Protein AF-0000000075861574 (afdb_homodimer)

Radius of gyration: 33.14 Å; Cα contacts (8 Å, |Δi|>4): 230; chains: 2; bounding box: 96×86×87 Å

pLDDT: mean 71.52, std 31.78, range [17.83, 98.81]

Secondary structure (DSSP, 8-state):
-HHHHHHHHHHHHH-TTT-SS--HHHHHHHHHHHHS---SS--HHHHHHHHHHHHHHHHHHHHHHHHHHHHHHHHHHHHHHHH--TTHHHHHHHHHHHHHHHSTT--HHHHHHHHHHHHHHHTT------------------------------------------------------------/-HHHHHHHHHHHHH-TTT-SS--HHHHHHHHHHHHS---SS--HHHHHHHHHHHHHHHHHHHHHHHHHHHHHHHHHHHHHHHH--TTHHHHHHHHHHHHHHHSTT--HHHHHHHHHHHHHHHTT------------------------------------------------------------

Foldseek 3Di:
DLQLLVLLQQLQQLPPVRDPDHDPVLVVQLVCQLPVDDDDPDDPVVSVVSSVVSVVVSNVVSVVSNVVSVVSNVVVLLVCLVVPDPCNVVVLVVSVVVCPVPPPPRDPVSSVVSVVSNVCVNVVNPPPPPPPPPPPPPPPPPPPPPPPPPPPPPDDPDPDDDDDDPDPPPDDDDDPDDDDDDDD/DLQLLVLLQQLQQLPPVRDPDHDPVLVVQLVCQLPVDDDDPDDPVVSVVSSVVSVVVSNVVSVVSNVVSVVSNVVVLLVCLVVPDPCNVVVLVVSVVVCPVPPPPRDPVSSVVSVVSNVCVNVVNPPPDPPPPPPPPPPPPPPPPPPPPPPPPPDDDDDDDDPPDDDPPPDDDDDDDDDDDDDD

Solvent-accessible surface area (backbone atoms only — not comparable to full-atom values): 22285 Å² total; per-residue (Å²): 102,52,65,42,35,50,32,41,42,52,30,52,55,40,27,76,91,67,38,92,60,76,47,62,70,52,48,52,47,28,55,46,52,37,59,68,72,75,66,83,85,70,48,71,67,55,49,50,50,42,32,48,46,19,48,48,42,42,51,50,51,33,51,52,49,30,52,50,26,52,52,49,39,54,54,45,40,53,56,46,50,75,62,62,53,94,60,44,66,62,53,42,52,53,31,50,54,52,43,61,73,71,35,85,82,65,49,70,66,32,52,52,48,38,52,49,48,46,52,26,56,62,69,67,44,73,60,78,66,68,71,66,69,68,62,70,69,69,67,66,69,68,68,75,60,76,64,72,76,65,80,66,79,69,74,82,75,76,76,79,85,77,82,84,72,87,78,80,78,76,77,79,82,79,78,82,77,77,85,83,76,86,84,129,100,52,64,44,34,50,33,41,42,54,30,53,54,42,27,76,92,68,38,89,59,75,46,64,69,52,49,53,48,28,55,46,51,38,59,69,72,74,65,83,85,70,48,71,67,58,49,48,50,41,31,48,48,19,49,48,40,44,51,50,50,32,52,52,50,30,52,51,27,53,52,48,38,54,55,44,42,52,57,47,51,76,66,61,53,95,61,42,66,62,53,42,53,52,31,50,54,51,44,60,71,71,35,86,83,65,50,68,65,31,50,52,49,40,51,49,49,46,51,27,55,62,69,66,44,73,59,79,67,68,70,67,69,68,63,68,70,69,68,66,67,68,68,73,60,75,64,70,76,65,79,64,78,70,75,87,76,80,78,81,84,75,82,71,82,82,81,81,70,85,63,86,77,82,81,81,79,79,87,78,78,86,85,136

Structure (mmCIF, N/CA/C/O backbone):
data_AF-0000000075861574-model_v1
#
loop_
_entity.id
_entity.type
_entity.pdbx_description
1 polymer 'Gag protein'
#
loop_
_atom_site.group_PDB
_atom_site.id
_atom_site.type_symbol
_atom_site.label_atom_id
_atom_site.label_alt_id
_atom_site.label_comp_id
_atom_site.label_asym_id
_atom_site.label_entity_id
_atom_site.label_seq_id
_atom_site.pdbx_PDB_ins_code
_atom_site.Cartn_x
_atom_site.Cartn_y
_atom_site.Cartn_z
_atom_site.occupancy
_atom_site.B_iso_or_equiv
_atom_site.auth_seq_id
_atom_site.auth_comp_id
_atom_site.auth_asym_id
_atom_site.auth_atom_id
_atom_site.pdbx_PDB_model_num
ATOM 1 N N . MET A 1 1 ? -3.934 30.359 16.078 1 90.19 1 MET A N 1
ATOM 2 C CA . MET A 1 1 ? -2.576 30.062 16.531 1 90.19 1 MET A CA 1
ATOM 3 C C . MET A 1 1 ? -2.459 28.609 16.984 1 90.19 1 MET A C 1
ATOM 5 O O . MET A 1 1 ? -1.489 27.922 16.641 1 90.19 1 MET A O 1
ATOM 9 N N . ASN A 1 2 ? -3.557 28.047 17.578 1 91.75 2 ASN A N 1
ATOM 10 C CA . ASN A 1 2 ? -3.545 26.656 18.016 1 91.75 2 ASN A CA 1
ATOM 11 C C . ASN A 1 2 ? -3.467 25.688 16.828 1 91.75 2 ASN A C 1
ATOM 13 O O . ASN A 1 2 ? -2.73 24.703 16.875 1 91.75 2 ASN A O 1
ATOM 17 N N . LYS A 1 3 ? -4.195 26.047 15.836 1 94.06 3 LYS A N 1
ATOM 18 C CA . LYS A 1 3 ? -4.191 25.234 14.625 1 94.06 3 LYS A CA 1
ATOM 19 C C . LYS A 1 3 ? -2.791 25.141 14.023 1 94.06 3 LYS A C 1
ATOM 21 O O . LYS A 1 3 ? -2.348 24.047 13.641 1 94.06 3 LYS A O 1
ATOM 26 N N . LEU A 1 4 ? -2.121 26.25 13.953 1 96.12 4 LEU A N 1
ATOM 27 C CA . LEU A 1 4 ? -0.779 26.281 13.375 1 96.12 4 LEU A CA 1
ATOM 28 C C . LEU A 1 4 ? 0.18 25.422 14.195 1 96.12 4 LEU A C 1
ATOM 30 O O . LEU A 1 4 ? 0.942 24.625 13.633 1 96.12 4 LEU A O 1
ATOM 34 N N . ILE A 1 5 ? 0.12 25.547 15.484 1 96.44 5 ILE A N 1
ATOM 35 C CA . ILE A 1 5 ? 0.992 24.781 16.359 1 96.44 5 ILE A CA 1
ATOM 36 C C . ILE A 1 5 ? 0.735 23.297 16.188 1 96.44 5 ILE A C 1
ATOM 38 O O . ILE A 1 5 ? 1.677 22.5 16.094 1 96.44 5 ILE A O 1
ATOM 42 N N . LYS A 1 6 ? -0.517 22.922 16.094 1 95.62 6 LYS A N 1
ATOM 43 C CA . LYS A 1 6 ? -0.892 21.516 15.906 1 95.62 6 LYS A CA 1
ATOM 44 C C . LYS A 1 6 ? -0.374 20.984 14.578 1 95.62 6 LYS A C 1
ATOM 46 O O . LYS A 1 6 ? 0.147 19.875 14.508 1 95.62 6 LYS A O 1
ATOM 51 N N . LEU A 1 7 ? -0.545 21.766 13.547 1 96.69 7 LEU A N 1
ATOM 52 C CA . LEU A 1 7 ? -0.076 21.359 12.227 1 96.69 7 LEU A CA 1
ATOM 53 C C . LEU A 1 7 ? 1.435 21.156 12.227 1 96.69 7 LEU A C 1
ATOM 55 O O . LEU A 1 7 ? 1.93 20.172 11.664 1 96.69 7 LEU A O 1
ATOM 59 N N . VAL A 1 8 ? 2.143 22.016 12.844 1 96.38 8 VAL A N 1
ATOM 60 C CA . VAL A 1 8 ? 3.596 21.906 12.906 1 96.38 8 VAL A CA 1
ATOM 61 C C . VAL A 1 8 ? 3.986 20.672 13.711 1 96.38 8 VAL A C 1
ATOM 63 O O . VAL A 1 8 ? 4.883 19.922 13.312 1 96.38 8 VAL A O 1
ATOM 66 N N . HIS A 1 9 ? 3.305 20.5 14.805 1 95.06 9 HIS A N 1
ATOM 67 C CA . HIS A 1 9 ? 3.531 19.312 15.625 1 95.06 9 HIS A CA 1
ATOM 68 C C . HIS A 1 9 ? 3.367 18.031 14.812 1 95.06 9 HIS A C 1
ATOM 70 O O . HIS A 1 9 ? 4.234 17.156 14.844 1 95.06 9 HIS A O 1
ATOM 76 N N . HIS A 1 10 ? 2.309 17.922 14.102 1 95.38 10 HIS A N 1
ATOM 77 C CA . HIS A 1 10 ? 2.029 16.719 13.336 1 95.38 10 HIS A CA 1
ATOM 78 C C . HIS A 1 10 ? 2.992 16.578 12.156 1 95.38 10 HIS A C 1
ATOM 80 O O . HIS A 1 10 ? 3.375 15.461 11.797 1 95.38 10 HIS A O 1
ATOM 86 N N . LEU A 1 11 ? 3.383 17.688 11.562 1 95.94 11 LEU A N 1
ATOM 87 C CA . LEU A 1 11 ? 4.398 17.625 10.516 1 95.94 11 LEU A CA 1
ATOM 88 C C . LEU A 1 11 ? 5.684 16.984 11.039 1 95.94 11 LEU A C 1
ATOM 90 O O . LEU A 1 11 ? 6.25 16.109 10.398 1 95.94 11 LEU A O 1
ATOM 94 N N . GLN A 1 12 ? 6.082 17.328 12.164 1 93.69 12 GLN A N 1
ATOM 95 C CA . GLN A 1 12 ? 7.324 16.828 12.742 1 93.69 12 GLN A CA 1
ATOM 96 C C . GLN A 1 12 ? 7.215 15.344 13.07 1 93.69 12 GLN A C 1
ATOM 98 O O . GLN A 1 12 ? 8.227 14.641 13.133 1 93.69 12 GLN A O 1
ATOM 103 N N . ASN A 1 13 ? 6.004 14.906 13.234 1 93 13 ASN A N 1
ATOM 104 C CA . ASN A 1 13 ? 5.789 13.508 13.586 1 93 13 ASN A CA 1
ATOM 105 C C . ASN A 1 13 ? 5.738 12.625 12.344 1 93 13 ASN A C 1
ATOM 107 O O . ASN A 1 13 ? 5.766 11.391 12.453 1 93 13 ASN A O 1
ATOM 111 N N . VAL A 1 14 ? 5.699 13.188 11.164 1 95.31 14 VAL A N 1
ATOM 112 C CA . VAL A 1 14 ? 5.516 12.344 9.992 1 95.31 14 VAL A CA 1
ATOM 113 C C . VAL A 1 14 ? 6.625 12.617 8.977 1 95.31 14 VAL A C 1
ATOM 115 O O . VAL A 1 14 ? 6.805 11.859 8.023 1 95.31 14 VAL A O 1
ATOM 118 N N . ASP A 1 15 ? 7.375 13.664 9.078 1 92.38 15 ASP A N 1
ATOM 119 C CA . ASP A 1 15 ? 8.391 14.055 8.109 1 92.38 15 ASP A CA 1
ATOM 120 C C . ASP A 1 15 ? 9.594 13.109 8.156 1 92.38 15 ASP A C 1
ATOM 122 O O . ASP A 1 15 ? 10.344 13.109 9.133 1 92.38 15 ASP A O 1
ATOM 126 N N . PRO A 1 16 ? 9.789 12.422 7.121 1 83.38 16 PRO A N 1
ATOM 127 C CA . PRO A 1 16 ? 10.891 11.453 7.113 1 83.38 16 PRO A CA 1
ATOM 128 C C . PRO A 1 16 ? 12.25 12.109 7.34 1 83.38 16 PRO A C 1
ATOM 130 O O . PRO A 1 16 ? 13.203 11.438 7.758 1 83.38 16 PRO A O 1
ATOM 133 N N . GLY A 1 17 ? 12.352 13.375 7.016 1 83.06 17 GLY A N 1
ATOM 134 C CA . GLY A 1 17 ? 13.594 14.094 7.254 1 83.06 17 GLY A CA 1
ATOM 135 C C . GLY A 1 17 ? 13.789 14.477 8.711 1 83.06 17 GLY A C 1
ATOM 136 O O . GLY A 1 17 ? 14.883 14.898 9.102 1 83.06 17 GLY A O 1
ATOM 137 N N . ILE A 1 18 ? 12.852 14.273 9.469 1 81.06 18 ILE A N 1
ATOM 138 C CA . ILE A 1 18 ? 12.883 14.742 10.852 1 81.06 18 ILE A CA 1
ATOM 139 C C . ILE A 1 18 ? 12.766 13.555 11.805 1 81.06 18 ILE A C 1
ATOM 141 O O . ILE A 1 18 ? 13.492 13.484 12.797 1 81.06 18 ILE A O 1
ATOM 145 N N . ILE A 1 19 ? 11.938 12.594 11.43 1 80.44 19 ILE A N 1
ATOM 146 C CA . ILE A 1 19 ? 11.586 11.539 12.383 1 80.44 19 ILE A CA 1
ATOM 147 C C . ILE A 1 19 ? 12.695 10.492 12.414 1 80.44 19 ILE A C 1
ATOM 149 O O . ILE A 1 19 ? 13.344 10.227 11.398 1 80.44 19 ILE A O 1
ATOM 153 N N . LYS A 1 20 ? 12.734 9.984 13.617 1 78.62 20 LYS A N 1
ATOM 154 C CA . LYS A 1 20 ? 13.648 8.859 13.781 1 78.62 20 LYS A CA 1
ATOM 155 C C . LYS A 1 20 ? 12.945 7.531 13.523 1 78.62 20 LYS A C 1
ATOM 157 O O . LYS A 1 20 ? 13.562 6.578 13.047 1 78.62 20 LYS A O 1
ATOM 162 N N . GLU A 1 21 ? 11.688 7.574 13.93 1 85.19 21 GLU A N 1
ATOM 163 C CA . GLU A 1 21 ? 10.891 6.363 13.75 1 85.19 21 GLU A CA 1
ATOM 164 C C . GLU A 1 21 ? 9.516 6.691 13.172 1 85.19 21 GLU A C 1
ATOM 166 O O . GLU A 1 21 ? 8.891 7.68 13.562 1 85.19 21 GLU A O 1
ATOM 171 N N . GLN A 1 22 ? 9.148 5.816 12.297 1 88.38 22 GLN A N 1
ATOM 172 C CA . GLN A 1 22 ? 7.812 5.957 11.727 1 88.38 22 GLN A CA 1
ATOM 173 C C . GLN A 1 22 ? 6.738 5.828 12.805 1 88.38 22 GLN A C 1
ATOM 175 O O . GLN A 1 22 ? 6.926 5.121 13.797 1 88.38 22 GLN A O 1
ATOM 180 N N . PRO A 1 23 ? 5.711 6.57 12.562 1 92.25 23 PRO A N 1
ATOM 181 C CA . PRO A 1 23 ? 4.598 6.391 13.492 1 92.25 23 PRO A CA 1
ATOM 182 C C . PRO A 1 23 ? 4.207 4.922 13.672 1 92.25 23 PRO A C 1
ATOM 184 O O . PRO A 1 23 ? 4.215 4.16 12.703 1 92.25 23 PRO A O 1
ATOM 187 N N . LYS A 1 24 ? 3.836 4.59 14.828 1 92.19 24 LYS A N 1
ATOM 188 C CA . LYS A 1 24 ? 3.625 3.203 15.234 1 92.19 24 LYS A CA 1
ATOM 189 C C . LYS A 1 24 ? 2.541 2.543 14.383 1 92.19 24 LYS A C 1
ATOM 191 O O . LYS A 1 24 ? 2.688 1.394 13.969 1 92.19 24 LYS A O 1
ATOM 196 N N . MET A 1 25 ? 1.521 3.299 14.203 1 94.06 25 MET A N 1
ATOM 197 C CA . MET A 1 25 ? 0.402 2.729 13.453 1 94.06 25 MET A CA 1
ATOM 198 C C . MET A 1 25 ? 0.817 2.389 12.023 1 94.06 25 MET A C 1
ATOM 200 O O . MET A 1 25 ? 0.46 1.33 11.508 1 94.06 25 MET A O 1
ATOM 204 N N . ILE A 1 26 ? 1.555 3.223 11.422 1 96.5 26 ILE A N 1
ATOM 205 C CA . ILE A 1 26 ? 2.01 2.994 10.055 1 96.5 26 ILE A CA 1
ATOM 206 C C . ILE A 1 26 ? 2.979 1.812 10.023 1 96.5 26 ILE A C 1
ATOM 208 O O . ILE A 1 26 ? 2.869 0.936 9.164 1 96.5 26 ILE A O 1
ATOM 212 N N . ASN A 1 27 ? 3.832 1.796 10.945 1 96.12 27 ASN A N 1
ATOM 213 C CA . ASN A 1 27 ? 4.785 0.696 11.047 1 96.12 27 ASN A CA 1
ATOM 214 C C . ASN A 1 27 ? 4.074 -0.643 11.234 1 96.12 27 ASN A C 1
ATOM 216 O O . ASN A 1 27 ? 4.43 -1.632 10.586 1 96.12 27 ASN A O 1
ATOM 220 N N . LYS A 1 28 ? 3.158 -0.662 12.078 1 97.19 28 LYS A N 1
ATOM 221 C CA . LYS A 1 28 ? 2.402 -1.884 12.344 1 97.19 28 LYS A CA 1
ATOM 222 C C . LYS A 1 28 ? 1.702 -2.381 11.078 1 97.19 28 LYS A C 1
ATOM 224 O O . LYS A 1 28 ? 1.688 -3.582 10.805 1 97.19 28 LYS A O 1
ATOM 229 N N . MET A 1 29 ? 1.166 -1.474 10.406 1 97.88 29 MET A N 1
ATOM 230 C CA . MET A 1 29 ? 0.45 -1.857 9.195 1 97.88 29 MET A CA 1
ATOM 231 C C . MET A 1 29 ? 1.419 -2.35 8.125 1 97.88 29 MET A C 1
ATOM 233 O O . MET A 1 29 ? 1.136 -3.326 7.426 1 97.88 29 MET A O 1
ATOM 237 N N . VAL A 1 30 ? 2.553 -1.687 8.016 1 98.19 30 VAL A N 1
ATOM 238 C CA . VAL A 1 30 ? 3.572 -2.141 7.074 1 98.19 30 VAL A CA 1
ATOM 239 C C . VAL A 1 30 ? 3.98 -3.574 7.406 1 98.19 30 VAL A C 1
ATOM 241 O O . VAL A 1 30 ? 4.09 -4.418 6.516 1 98.19 30 VAL A O 1
ATOM 244 N N . ASP A 1 31 ? 4.129 -3.867 8.617 1 98 31 ASP A N 1
ATOM 245 C CA . ASP A 1 31 ? 4.492 -5.211 9.055 1 98 31 ASP A CA 1
ATOM 246 C C . ASP A 1 31 ? 3.412 -6.223 8.68 1 98 31 ASP A C 1
ATOM 248 O O . ASP A 1 31 ? 3.719 -7.305 8.172 1 98 31 ASP A O 1
ATOM 252 N N . MET A 1 32 ? 2.271 -5.855 8.898 1 98 32 MET A N 1
ATOM 253 C CA . MET A 1 32 ? 1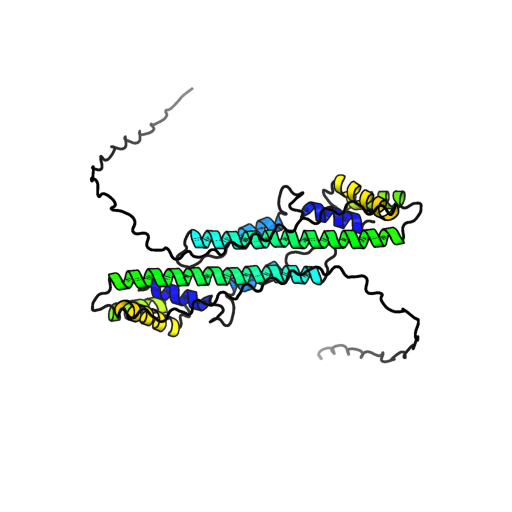.153 -6.738 8.57 1 98 32 MET A CA 1
ATOM 254 C C . MET A 1 32 ? 1.086 -6.996 7.07 1 98 32 MET A C 1
ATOM 256 O O . MET A 1 32 ? 0.985 -8.148 6.641 1 98 32 MET A O 1
ATOM 260 N N . LEU A 1 33 ? 1.143 -5.926 6.309 1 98.5 33 LEU A N 1
ATOM 261 C CA . LEU A 1 33 ? 1.038 -6.016 4.859 1 98.5 33 LEU A CA 1
ATOM 262 C C . LEU A 1 33 ? 2.197 -6.82 4.277 1 98.5 33 LEU A C 1
ATOM 264 O O . LEU A 1 33 ? 2.064 -7.43 3.213 1 98.5 33 LEU A O 1
ATOM 268 N N . SER A 1 34 ? 3.275 -6.879 4.949 1 98.06 34 SER A N 1
ATOM 269 C CA . SER A 1 34 ? 4.48 -7.547 4.473 1 98.06 34 SER A CA 1
ATOM 270 C C . SER A 1 34 ? 4.352 -9.062 4.582 1 98.06 34 SER A C 1
ATOM 272 O O . SER A 1 34 ? 5.109 -9.805 3.953 1 98.06 34 SER A O 1
ATOM 274 N N . THR A 1 35 ? 3.381 -9.477 5.375 1 95.81 35 THR A N 1
ATOM 275 C CA . THR A 1 35 ? 3.4 -10.906 5.676 1 95.81 35 THR A CA 1
ATOM 276 C C . THR A 1 35 ? 2.027 -11.531 5.43 1 95.81 35 THR A C 1
ATOM 278 O O . THR A 1 35 ? 1.901 -12.75 5.344 1 95.81 35 THR A O 1
ATOM 281 N N . MET A 1 36 ? 1.081 -10.742 5.254 1 96.06 36 MET A N 1
ATOM 282 C CA . MET A 1 36 ? -0.279 -11.273 5.242 1 96.06 36 MET A CA 1
ATOM 283 C C . MET A 1 36 ? -0.557 -12.023 3.943 1 96.06 36 MET A C 1
ATOM 285 O O . MET A 1 36 ? -1.413 -12.914 3.902 1 96.06 36 MET A O 1
ATOM 289 N N . ILE A 1 37 ? -0 -11.602 2.887 1 95.31 37 ILE A N 1
ATOM 290 C CA . ILE A 1 37 ? -0.19 -12.266 1.601 1 95.31 37 ILE A CA 1
ATOM 291 C C . ILE A 1 37 ? 0.757 -13.453 1.49 1 95.31 37 ILE A C 1
ATOM 293 O O . ILE A 1 37 ? 1.979 -13.297 1.547 1 95.31 37 ILE A O 1
ATOM 297 N N . ARG A 1 38 ? 0.183 -14.602 1.28 1 92.56 38 ARG A N 1
ATOM 298 C CA . ARG A 1 38 ? 0.964 -15.828 1.149 1 92.56 38 ARG A CA 1
ATOM 299 C C . ARG A 1 38 ? 0.612 -16.562 -0.138 1 92.56 38 ARG A C 1
ATOM 301 O O . ARG A 1 38 ? -0.33 -17.359 -0.168 1 92.56 38 ARG A O 1
ATOM 308 N N . PRO A 1 39 ? 1.429 -16.266 -1.145 1 94.12 39 PRO A N 1
ATOM 309 C CA . PRO A 1 39 ? 1.152 -16.953 -2.41 1 94.12 39 PRO A CA 1
ATOM 310 C C . PRO A 1 39 ? 1.355 -18.469 -2.318 1 94.12 39 PRO A C 1
ATOM 312 O O . PRO A 1 39 ? 2.08 -18.938 -1.441 1 94.12 39 PRO A O 1
ATOM 315 N N . ALA A 1 40 ? 0.603 -19.156 -3.15 1 91 40 ALA A N 1
ATOM 316 C CA . ALA A 1 40 ? 0.944 -20.562 -3.35 1 91 40 ALA A CA 1
ATOM 317 C C . ALA A 1 40 ? 2.326 -20.719 -3.979 1 91 40 ALA A C 1
ATOM 319 O O . ALA A 1 40 ? 2.693 -19.953 -4.871 1 91 40 ALA A O 1
ATOM 320 N N . ALA A 1 41 ? 3.156 -21.703 -3.457 1 89.94 41 ALA A N 1
ATOM 321 C CA . ALA A 1 41 ? 4.512 -21.953 -3.941 1 89.94 41 ALA A CA 1
ATOM 322 C C . ALA A 1 41 ? 5.371 -20.688 -3.84 1 89.94 41 ALA A C 1
ATOM 324 O O . ALA A 1 41 ? 5.926 -20.234 -4.84 1 89.94 41 ALA A O 1
ATOM 325 N N . PRO A 1 42 ? 5.492 -20.203 -2.734 1 93.06 42 PRO A N 1
ATOM 326 C CA . PRO A 1 42 ? 6.176 -18.922 -2.559 1 93.06 42 PRO A CA 1
ATOM 327 C C . PRO A 1 42 ? 7.66 -18.984 -2.91 1 93.06 42 PRO A C 1
ATOM 329 O O . PRO A 1 42 ? 8.289 -20.031 -2.756 1 93.06 42 PRO A O 1
ATOM 332 N N . THR A 1 43 ? 8.141 -17.922 -3.475 1 95.31 43 THR A N 1
ATOM 333 C CA . THR A 1 43 ? 9.57 -17.703 -3.709 1 95.31 43 THR A CA 1
ATOM 334 C C . THR A 1 43 ? 10.086 -16.531 -2.896 1 95.31 43 THR A C 1
ATOM 336 O O . THR A 1 43 ? 9.305 -15.68 -2.463 1 95.31 43 THR A O 1
ATOM 339 N N . GLU A 1 44 ? 11.391 -16.531 -2.691 1 95.94 44 GLU A N 1
ATOM 340 C CA . GLU A 1 44 ? 12.008 -15.414 -1.991 1 95.94 44 GLU A CA 1
ATOM 341 C C . GLU A 1 44 ? 11.781 -14.102 -2.744 1 95.94 44 GLU A C 1
ATOM 343 O O . GLU A 1 44 ? 11.547 -13.062 -2.131 1 95.94 44 GLU A O 1
ATOM 348 N N . ASP A 1 45 ? 11.859 -14.219 -4.035 1 96.62 45 ASP A N 1
ATOM 349 C CA . ASP A 1 45 ? 11.656 -13.039 -4.867 1 96.62 45 ASP A CA 1
ATOM 350 C C . ASP A 1 45 ? 10.266 -12.453 -4.664 1 96.62 45 ASP A C 1
ATOM 352 O O . ASP A 1 45 ? 10.117 -11.242 -4.48 1 96.62 45 ASP A O 1
ATOM 356 N N . THR A 1 46 ? 9.289 -13.242 -4.641 1 97.69 46 THR A N 1
ATOM 357 C CA . THR A 1 46 ? 7.922 -12.781 -4.449 1 97.69 46 THR A CA 1
ATOM 358 C C . THR A 1 46 ? 7.742 -12.18 -3.057 1 97.69 46 THR A C 1
ATOM 360 O O . THR A 1 46 ? 7.082 -11.156 -2.895 1 97.69 46 THR A O 1
ATOM 363 N N . ALA A 1 47 ? 8.32 -12.773 -2.068 1 97.69 47 ALA A N 1
ATOM 364 C CA . ALA A 1 47 ? 8.258 -12.258 -0.703 1 97.69 47 ALA A CA 1
ATOM 365 C C . ALA A 1 47 ? 8.867 -10.867 -0.613 1 97.69 47 ALA A C 1
ATOM 367 O O . ALA A 1 47 ? 8.328 -9.984 0.066 1 97.69 47 ALA A O 1
ATOM 368 N N . GLN A 1 48 ? 9.914 -10.711 -1.303 1 98.25 48 GLN A N 1
ATOM 369 C CA . GLN A 1 48 ? 10.578 -9.414 -1.298 1 98.25 48 GLN A CA 1
ATOM 370 C C . GLN A 1 48 ? 9.719 -8.352 -1.981 1 98.25 48 GLN A C 1
ATOM 372 O O . GLN A 1 48 ? 9.648 -7.211 -1.524 1 98.25 48 GLN A O 1
ATOM 377 N N . LEU A 1 49 ? 9.094 -8.75 -3.025 1 98.56 49 LEU A N 1
ATOM 378 C CA . LEU A 1 49 ? 8.211 -7.828 -3.727 1 98.56 49 LEU A CA 1
ATOM 379 C C . LEU A 1 49 ? 7.016 -7.449 -2.857 1 98.56 49 LEU A C 1
ATOM 381 O O . LEU A 1 49 ? 6.594 -6.289 -2.846 1 98.56 49 LEU A O 1
ATOM 385 N N . ILE A 1 50 ? 6.469 -8.406 -2.15 1 98.5 50 ILE A N 1
ATOM 386 C CA . ILE A 1 50 ? 5.352 -8.156 -1.246 1 98.5 50 ILE A CA 1
ATOM 387 C C . ILE A 1 50 ? 5.789 -7.203 -0.14 1 98.5 50 ILE A C 1
ATOM 389 O O . ILE A 1 50 ? 5.09 -6.23 0.158 1 98.5 50 ILE A O 1
ATOM 393 N N . LYS A 1 51 ? 6.922 -7.422 0.423 1 98.56 51 LYS A N 1
ATOM 394 C CA . LYS A 1 51 ? 7.473 -6.527 1.437 1 98.56 51 LYS A CA 1
ATOM 395 C C . LYS A 1 51 ? 7.715 -5.133 0.868 1 98.56 51 LYS A C 1
ATOM 397 O O . LYS A 1 51 ? 7.402 -4.133 1.515 1 98.56 51 LYS A O 1
ATOM 402 N N . GLY A 1 52 ? 8.281 -5.09 -0.29 1 98.75 52 GLY A N 1
ATOM 403 C CA . GLY A 1 52 ? 8.508 -3.809 -0.938 1 98.75 52 GLY A CA 1
ATOM 404 C C . GLY A 1 52 ? 7.23 -3.025 -1.169 1 98.75 52 GLY A C 1
ATOM 405 O O . GLY A 1 52 ? 7.195 -1.808 -0.979 1 98.75 52 GLY A O 1
ATOM 406 N N . ASN A 1 53 ? 6.234 -3.709 -1.588 1 98.75 53 ASN A N 1
ATOM 407 C CA . ASN A 1 53 ? 4.93 -3.086 -1.782 1 98.75 53 ASN A CA 1
ATOM 408 C C . ASN A 1 53 ? 4.379 -2.52 -0.477 1 98.75 53 ASN A C 1
ATOM 410 O O . ASN A 1 53 ? 3.805 -1.428 -0.462 1 98.75 53 ASN A O 1
ATOM 414 N N . ALA A 1 54 ? 4.539 -3.236 0.614 1 98.81 54 ALA A N 1
ATOM 415 C CA . ALA A 1 54 ? 4.137 -2.781 1.942 1 98.81 54 ALA A CA 1
ATOM 416 C C . ALA A 1 54 ? 4.902 -1.525 2.348 1 98.81 54 ALA A C 1
ATOM 418 O O . ALA A 1 54 ? 4.309 -0.543 2.795 1 98.81 54 ALA A O 1
ATOM 419 N N . ASP A 1 55 ? 6.18 -1.562 2.148 1 98.25 55 ASP A N 1
ATOM 420 C CA . ASP A 1 55 ? 7.031 -0.423 2.471 1 98.25 55 ASP A CA 1
ATOM 421 C C . ASP A 1 55 ? 6.645 0.805 1.65 1 98.25 55 ASP A C 1
ATOM 423 O O . ASP A 1 55 ? 6.648 1.927 2.162 1 98.25 55 ASP A O 1
ATOM 427 N N . ASN A 1 56 ? 6.348 0.553 0.393 1 98.56 56 ASN A N 1
ATOM 428 C CA . ASN A 1 56 ? 5.93 1.65 -0.473 1 98.56 56 ASN A CA 1
ATOM 429 C C . ASN A 1 56 ? 4.645 2.303 0.031 1 98.56 56 ASN A C 1
ATOM 431 O O . ASN A 1 56 ? 4.516 3.527 0.001 1 98.56 56 ASN A O 1
ATOM 435 N N . TRP A 1 57 ? 3.744 1.535 0.408 1 98.69 57 TRP A N 1
ATOM 436 C CA . TRP A 1 57 ? 2.518 2.096 0.967 1 98.69 57 TRP A CA 1
ATOM 437 C C . TRP A 1 57 ? 2.824 2.986 2.168 1 98.69 57 TRP A C 1
ATOM 439 O O . TRP A 1 57 ? 2.303 4.098 2.271 1 98.69 57 TRP A O 1
ATOM 449 N N . GLY A 1 58 ? 3.604 2.447 3.102 1 98.19 58 GLY A N 1
ATOM 450 C CA . GLY A 1 58 ? 3.98 3.211 4.281 1 98.19 58 GLY A CA 1
ATOM 451 C C . GLY A 1 58 ? 4.672 4.52 3.947 1 98.19 58 GLY A C 1
ATOM 452 O O . GLY A 1 58 ? 4.309 5.57 4.477 1 98.19 58 GLY A O 1
ATOM 453 N N . TYR A 1 59 ? 5.582 4.457 3.062 1 97.19 59 TYR A N 1
ATOM 454 C CA . TYR A 1 59 ? 6.34 5.637 2.656 1 97.19 59 TYR A CA 1
ATOM 455 C C . TYR A 1 59 ? 5.43 6.676 2.012 1 97.19 59 TYR A C 1
ATOM 457 O O . TYR A 1 59 ? 5.488 7.859 2.354 1 97.19 59 TYR A O 1
ATOM 465 N N . THR A 1 60 ? 4.621 6.234 1.112 1 98.19 60 THR A N 1
ATOM 466 C CA 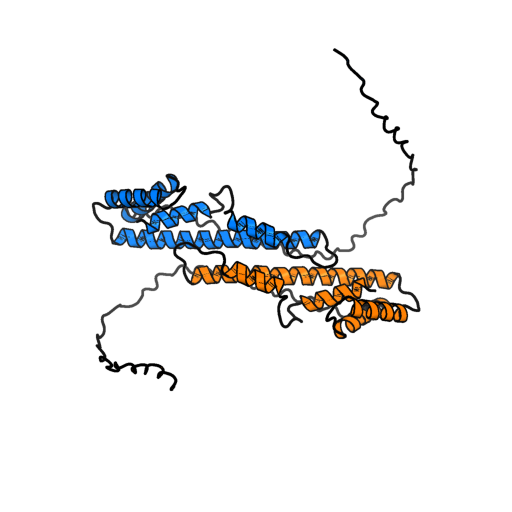. THR A 1 60 ? 3.699 7.129 0.423 1 98.19 60 THR A CA 1
ATOM 467 C C . THR A 1 60 ? 2.732 7.773 1.411 1 98.19 60 THR A C 1
ATOM 469 O O . THR A 1 60 ? 2.375 8.945 1.262 1 98.19 60 THR A O 1
ATOM 472 N N . THR A 1 61 ? 2.318 6.988 2.398 1 98.19 61 THR A N 1
ATOM 473 C CA . THR A 1 61 ? 1.476 7.539 3.453 1 98.19 61 THR A CA 1
ATOM 474 C C . THR A 1 61 ? 2.168 8.711 4.141 1 98.19 61 THR A C 1
ATOM 476 O O . THR A 1 61 ? 1.562 9.773 4.332 1 98.19 61 THR A O 1
ATOM 479 N N . LEU A 1 62 ? 3.428 8.547 4.457 1 97.69 62 LEU A N 1
ATOM 480 C CA . LEU A 1 62 ? 4.188 9.602 5.109 1 97.69 62 LEU A CA 1
ATOM 481 C C . LEU A 1 62 ? 4.301 10.828 4.207 1 97.69 62 LEU A C 1
ATOM 483 O O . LEU A 1 62 ? 4.168 11.961 4.672 1 97.69 62 LEU A O 1
ATOM 487 N N . VAL A 1 63 ? 4.488 10.609 2.955 1 97.69 63 VAL A N 1
ATOM 488 C CA . VAL A 1 63 ? 4.629 11.703 1.996 1 97.69 63 VAL A CA 1
ATOM 489 C C . VAL A 1 63 ? 3.312 12.469 1.894 1 97.69 63 VAL A C 1
ATOM 491 O O . VAL A 1 63 ? 3.305 13.703 1.908 1 97.69 63 VAL A O 1
ATOM 494 N N . ILE A 1 64 ? 2.229 11.758 1.86 1 98.12 64 ILE A N 1
ATOM 495 C CA . ILE A 1 64 ? 0.906 12.367 1.775 1 98.12 64 ILE A CA 1
ATOM 496 C C . ILE A 1 64 ? 0.655 13.234 3.008 1 98.12 64 ILE A C 1
ATOM 498 O O . ILE A 1 64 ? 0.215 14.383 2.891 1 98.12 64 ILE A O 1
ATOM 502 N N . LEU A 1 65 ? 0.976 12.695 4.129 1 97.88 65 LEU A N 1
ATOM 503 C CA . LEU A 1 65 ? 0.752 13.414 5.375 1 97.88 65 LEU A CA 1
ATOM 504 C C . LEU A 1 65 ? 1.657 14.633 5.465 1 97.88 65 LEU A C 1
ATOM 506 O O . LEU A 1 65 ? 1.22 15.711 5.891 1 97.88 65 LEU A O 1
ATOM 510 N N . LYS A 1 66 ? 2.885 14.484 5.082 1 97.5 66 LYS A N 1
ATOM 511 C CA . LYS A 1 66 ? 3.816 15.609 5.07 1 97.5 66 LYS A CA 1
ATOM 512 C C . LYS A 1 66 ? 3.291 16.75 4.207 1 97.5 66 LYS A C 1
ATOM 514 O O . LYS A 1 66 ? 3.252 17.906 4.648 1 97.5 66 LYS A O 1
ATOM 519 N N . GLN A 1 67 ? 2.865 16.422 3 1 97.62 67 GLN A N 1
ATOM 520 C CA . GLN A 1 67 ? 2.342 17.438 2.084 1 97.62 67 GLN A CA 1
ATOM 521 C C . GLN A 1 67 ? 1.094 18.094 2.652 1 97.62 67 GLN A C 1
ATOM 523 O O . GLN A 1 67 ? 0.931 19.312 2.547 1 97.62 67 GLN A O 1
ATOM 528 N N . HIS A 1 68 ? 0.279 17.312 3.211 1 97.75 68 HIS A N 1
ATOM 529 C CA . HIS A 1 68 ? -0.945 17.812 3.834 1 97.75 68 HIS A CA 1
ATOM 530 C C . HIS A 1 68 ? -0.637 18.844 4.906 1 97.75 68 HIS A C 1
ATOM 532 O O . HIS A 1 68 ? -1.204 19.953 4.898 1 97.75 68 HIS A O 1
ATOM 538 N N . TYR A 1 69 ? 0.235 18.516 5.773 1 97.38 69 TYR A N 1
ATOM 539 C CA . TYR A 1 69 ? 0.537 19.406 6.883 1 97.38 69 TYR A CA 1
ATOM 540 C C . TYR A 1 69 ? 1.307 20.625 6.402 1 97.38 69 TYR A C 1
ATOM 542 O O . TYR A 1 69 ? 1.086 21.75 6.887 1 97.38 69 TYR A O 1
ATOM 550 N N . GLN A 1 70 ? 2.143 20.469 5.441 1 97.06 70 GLN A N 1
ATOM 551 C CA . GLN A 1 70 ? 2.85 21.609 4.863 1 97.06 70 GLN A CA 1
ATOM 552 C C . GLN A 1 70 ? 1.877 22.594 4.223 1 97.06 70 GLN A C 1
ATOM 554 O O . GLN A 1 70 ? 1.987 23.797 4.426 1 97.06 70 GLN A O 1
ATOM 559 N N . ALA A 1 71 ? 0.957 22.047 3.494 1 97.06 71 ALA A N 1
ATOM 560 C CA . ALA A 1 71 ? -0.059 22.906 2.875 1 97.06 71 ALA A CA 1
ATOM 561 C C . ALA A 1 71 ? -0.906 23.609 3.934 1 97.06 71 ALA A C 1
ATOM 563 O O . ALA A 1 71 ? -1.201 24.797 3.809 1 97.06 71 ALA A O 1
ATOM 564 N N . GLY A 1 72 ? -1.275 22.859 4.945 1 97.06 72 GLY A N 1
ATOM 565 C CA . GLY A 1 72 ? -2.035 23.438 6.043 1 97.06 72 GLY A CA 1
ATOM 566 C C . GLY A 1 72 ? -1.295 24.547 6.762 1 97.06 72 GLY A C 1
ATOM 567 O O . GLY A 1 72 ? -1.89 25.562 7.125 1 97.06 72 GLY A O 1
ATOM 568 N N . ILE A 1 73 ? -0.037 24.344 6.965 1 96.88 73 ILE A N 1
ATOM 569 C CA . ILE A 1 73 ? 0.801 25.328 7.641 1 96.88 73 ILE A CA 1
ATOM 570 C C . ILE A 1 73 ? 0.879 26.594 6.805 1 96.88 73 ILE A C 1
ATOM 572 O O . ILE A 1 73 ? 0.718 27.703 7.328 1 96.88 73 ILE A O 1
ATOM 576 N N . ARG A 1 74 ? 1.068 26.469 5.555 1 95 74 ARG A N 1
ATOM 577 C CA . ARG A 1 74 ? 1.143 27.625 4.668 1 95 74 ARG A CA 1
ATOM 578 C C . ARG A 1 74 ? -0.151 28.422 4.707 1 95 74 ARG A C 1
ATOM 580 O O . ARG A 1 74 ? -0.128 29.641 4.941 1 95 74 ARG A O 1
ATOM 587 N N . THR A 1 75 ? -1.235 27.766 4.559 1 95.06 75 THR A N 1
ATOM 588 C CA . THR A 1 75 ? -2.539 28.422 4.52 1 95.06 75 THR A CA 1
ATOM 589 C C . THR A 1 75 ? -2.85 29.094 5.859 1 95.06 75 THR A C 1
ATOM 591 O O . THR A 1 75 ? -3.287 30.234 5.898 1 95.06 75 THR A O 1
ATOM 594 N N . THR A 1 76 ? -2.576 28.375 6.91 1 95.25 76 THR A N 1
ATOM 595 C CA . THR A 1 76 ? -2.893 28.875 8.242 1 95.25 76 THR A CA 1
ATOM 596 C C . THR A 1 76 ? -2 30.062 8.602 1 95.25 76 THR A C 1
ATOM 598 O O . THR A 1 76 ? -2.465 31.031 9.195 1 95.25 76 THR A O 1
ATOM 601 N N . SER A 1 77 ? -0.739 29.984 8.273 1 93.31 77 SER A N 1
ATOM 602 C CA . SER A 1 77 ? 0.176 31.094 8.547 1 93.31 77 SER A CA 1
ATOM 603 C C . SER A 1 77 ? -0.254 32.375 7.812 1 93.31 77 SER A C 1
ATOM 605 O O . SER A 1 77 ? -0.202 33.469 8.375 1 93.31 77 SER A O 1
ATOM 607 N N . GLU A 1 78 ? -0.675 32.25 6.609 1 91 78 GLU A N 1
ATOM 608 C CA . GLU A 1 78 ? -1.164 33.375 5.824 1 91 78 GLU A CA 1
ATOM 609 C C . GLU A 1 78 ? -2.41 33.969 6.457 1 91 78 GLU A C 1
ATOM 611 O O . GLU A 1 78 ? -2.52 35.219 6.562 1 91 78 GLU A O 1
ATOM 616 N N . GLU A 1 79 ? -3.309 33.125 6.852 1 92.44 79 GLU A N 1
ATOM 617 C CA . GLU A 1 79 ? -4.543 33.562 7.496 1 92.44 79 GLU A CA 1
ATOM 618 C C . GLU A 1 79 ? -4.246 34.375 8.773 1 92.44 79 GLU A C 1
ATOM 620 O O . GLU A 1 79 ? -4.855 35.406 9.023 1 92.44 79 GLU A O 1
ATOM 625 N N . ILE A 1 80 ? -3.283 33.844 9.547 1 92.12 80 ILE A N 1
ATOM 626 C CA . ILE A 1 80 ? -2.914 34.469 10.812 1 92.12 80 ILE A CA 1
ATOM 627 C C . ILE A 1 80 ? -2.299 35.844 10.539 1 92.12 80 ILE A C 1
ATOM 629 O O . ILE A 1 80 ? -2.584 36.812 11.25 1 92.12 80 ILE A O 1
ATOM 633 N N . SER A 1 81 ? -1.534 35.938 9.562 1 86.62 81 SER A N 1
ATOM 634 C CA . SER A 1 81 ? -0.851 37.188 9.242 1 86.62 81 SER A CA 1
ATOM 635 C C . SER A 1 81 ? -1.846 38.281 8.859 1 86.62 81 SER A C 1
ATOM 637 O O . SER A 1 81 ? -1.604 39.469 9.109 1 86.62 81 SER A O 1
ATOM 639 N N . GLU A 1 82 ? -2.924 37.906 8.312 1 86.44 82 GLU A N 1
ATOM 640 C CA . GLU A 1 82 ? -3.939 38.875 7.871 1 86.44 82 GLU A CA 1
ATOM 641 C C . GLU A 1 82 ? -4.719 39.438 9.055 1 86.44 82 GLU A C 1
ATOM 643 O O . GLU A 1 82 ? -5.281 40.531 8.977 1 86.44 82 GLU A O 1
ATOM 648 N N . ILE A 1 83 ? -4.617 38.719 10.141 1 85.44 83 ILE A N 1
ATOM 649 C CA . ILE A 1 83 ? -5.465 39.125 11.25 1 85.44 83 ILE A CA 1
ATOM 650 C C . ILE A 1 83 ? -4.598 39.438 12.469 1 85.44 83 ILE A C 1
ATOM 652 O O . ILE A 1 83 ? -5.113 39.688 13.562 1 85.44 83 ILE A O 1
ATOM 656 N N . LEU A 1 84 ? -3.336 39.469 12.305 1 84.12 84 LEU A N 1
ATOM 657 C CA . LEU A 1 84 ? -2.408 39.594 13.422 1 84.12 84 LEU A CA 1
ATOM 658 C C . LEU A 1 84 ? -2.576 40.938 14.102 1 84.12 84 LEU A C 1
ATOM 660 O O . LEU A 1 84 ? -2.662 41.969 13.43 1 84.12 84 LEU A O 1
ATOM 664 N N . VAL A 1 85 ? -2.701 40.875 15.383 1 78.62 85 VAL A N 1
ATOM 665 C CA . VAL A 1 85 ? -2.877 42.062 16.203 1 78.62 85 VAL A CA 1
ATOM 666 C C . VAL A 1 85 ? -1.589 42.375 16.953 1 78.62 85 VAL A C 1
ATOM 668 O O . VAL A 1 85 ? -0.673 41.562 17 1 78.62 85 VAL A O 1
ATOM 671 N N . GLN A 1 86 ? -1.563 43.531 17.578 1 80.25 86 GLN A N 1
ATOM 672 C CA . GLN A 1 86 ? -0.384 44 18.297 1 80.25 86 GLN A CA 1
ATOM 673 C C . GLN A 1 86 ? 0.024 43.062 19.406 1 80.25 86 GLN A C 1
ATOM 675 O O . GLN A 1 86 ? 1.214 42.844 19.641 1 80.25 86 GLN A O 1
ATOM 680 N N . ASP A 1 87 ? -0.938 42.375 20.031 1 87.56 87 ASP A N 1
ATOM 681 C CA . ASP A 1 87 ? -0.641 41.531 21.172 1 87.56 87 ASP A CA 1
ATOM 682 C C . ASP A 1 87 ? -0.542 40.062 20.734 1 87.56 87 ASP A C 1
ATOM 684 O O . ASP A 1 87 ? -0.817 39.156 21.531 1 87.56 87 ASP A O 1
ATOM 688 N N . TRP A 1 88 ? -0.132 39.812 19.469 1 90.81 88 TRP A N 1
ATOM 689 C CA . TRP A 1 88 ? -0.177 38.469 18.938 1 90.81 88 TRP A CA 1
ATOM 690 C C . TRP A 1 88 ? 0.772 37.531 19.719 1 90.81 88 TRP A C 1
ATOM 692 O O . TRP A 1 88 ? 0.516 36.344 19.844 1 90.81 88 TRP A O 1
ATOM 702 N N . LYS A 1 89 ? 1.833 38.094 20.297 1 91.81 89 LYS A N 1
ATOM 703 C CA . LYS A 1 89 ? 2.801 37.281 21.031 1 91.81 89 LYS A CA 1
ATOM 704 C C . LYS A 1 89 ? 2.188 36.719 22.312 1 91.81 89 LYS A C 1
ATOM 706 O O . LYS A 1 89 ? 2.422 35.562 22.641 1 91.81 89 LYS A O 1
ATOM 711 N N . GLU A 1 90 ? 1.426 37.562 22.953 1 92.88 90 GLU A N 1
ATOM 712 C CA . GLU A 1 90 ? 0.736 37.094 24.156 1 92.88 90 GLU A CA 1
ATOM 713 C C . GLU A 1 90 ? -0.288 36 23.812 1 92.88 90 GLU A C 1
ATOM 715 O O . GLU A 1 90 ? -0.423 35 24.531 1 92.88 90 GLU A O 1
ATOM 720 N N . GLN A 1 91 ? -0.973 36.219 22.734 1 92.31 91 GLN A N 1
ATOM 721 C CA . GLN A 1 91 ? -1.953 35.25 22.266 1 92.31 91 GLN A CA 1
ATOM 722 C C . GLN A 1 91 ? -1.278 33.938 21.859 1 92.31 91 GLN A C 1
ATOM 724 O O . GLN A 1 91 ? -1.801 32.844 22.125 1 92.31 91 GLN A O 1
ATOM 729 N N . PHE A 1 92 ? -0.107 34.062 21.25 1 95 92 PHE A N 1
ATOM 730 C CA . PHE A 1 92 ? 0.648 32.875 20.859 1 95 92 PHE A CA 1
ATOM 731 C C . PHE A 1 92 ? 1.087 32.094 22.078 1 95 92 PHE A C 1
ATOM 733 O O . PHE A 1 92 ? 0.999 30.859 22.094 1 95 92 PHE A O 1
ATOM 740 N N . GLN A 1 93 ? 1.55 32.75 23.094 1 95.31 93 GLN A N 1
ATOM 741 C CA . GLN A 1 93 ? 1.987 32.094 24.312 1 95.31 93 GLN A CA 1
ATOM 742 C C . GLN A 1 93 ? 0.832 31.344 24.969 1 95.31 93 GLN A C 1
ATOM 744 O O . GLN A 1 93 ? 1.015 30.234 25.5 1 95.31 93 GLN A O 1
ATOM 749 N N . LEU A 1 94 ? -0.32 31.938 24.922 1 95.06 94 LEU A N 1
ATOM 750 C CA . LEU A 1 94 ? -1.505 31.281 25.453 1 95.06 94 LEU A CA 1
ATOM 751 C C . LEU A 1 94 ? -1.822 30.016 24.656 1 95.06 94 LEU A C 1
ATOM 753 O O . LEU A 1 94 ? -2.092 28.953 25.25 1 95.06 94 LEU A O 1
ATOM 757 N N . ALA A 1 95 ? -1.753 30.172 23.359 1 95.12 95 ALA A N 1
ATOM 758 C CA . ALA A 1 95 ? -1.994 29.016 22.484 1 95.12 95 ALA A CA 1
ATOM 759 C C . ALA A 1 95 ? -0.976 27.906 22.75 1 95.12 95 ALA A C 1
ATOM 761 O O . ALA A 1 95 ? -1.322 26.734 22.734 1 95.12 95 ALA A O 1
ATOM 762 N N . ALA A 1 96 ? 0.272 28.297 22.906 1 96.06 96 ALA A N 1
ATOM 763 C CA . ALA A 1 96 ? 1.34 27.344 23.172 1 96.06 96 ALA A CA 1
ATOM 764 C C . ALA A 1 96 ? 1.085 26.578 24.469 1 96.06 96 ALA A C 1
ATOM 766 O O . ALA A 1 96 ? 1.297 25.375 24.547 1 96.06 96 ALA A O 1
ATOM 767 N N . ARG A 1 97 ? 0.623 27.281 25.516 1 95.12 97 ARG A N 1
ATOM 768 C CA . ARG A 1 97 ? 0.302 26.641 26.781 1 95.12 97 ARG A CA 1
ATOM 769 C C . ARG A 1 97 ? -0.828 25.641 26.625 1 95.12 97 ARG A C 1
ATOM 771 O O . ARG A 1 97 ? -0.767 24.531 27.172 1 95.12 97 ARG A O 1
ATOM 778 N N . TRP A 1 98 ? -1.831 25.984 25.859 1 94.69 98 TRP A N 1
ATOM 779 C CA . TRP A 1 98 ? -2.938 25.078 25.578 1 94.69 98 TRP A CA 1
ATOM 780 C C . TRP A 1 98 ? -2.457 23.859 24.812 1 94.69 98 TRP A C 1
ATOM 782 O O . TRP A 1 98 ? -2.869 22.734 25.094 1 94.69 98 TRP A O 1
ATOM 792 N N . ALA A 1 99 ? -1.579 24.156 23.844 1 94.19 99 ALA A N 1
ATOM 793 C CA . ALA A 1 99 ? -1.031 23.047 23.062 1 94.19 99 ALA A CA 1
ATOM 794 C C . ALA A 1 99 ? -0.256 22.078 23.938 1 94.19 99 ALA A C 1
ATOM 796 O O . ALA A 1 99 ? -0.4 20.859 23.797 1 94.19 99 ALA A O 1
ATOM 797 N N . LYS A 1 100 ? 0.554 22.516 24.797 1 93.75 100 LYS A N 1
ATOM 798 C CA . LYS A 1 100 ? 1.342 21.688 25.703 1 93.75 100 LYS A CA 1
ATOM 799 C C . LYS A 1 100 ? 0.44 20.844 26.594 1 93.75 100 LYS A C 1
ATOM 801 O O . LYS A 1 100 ? 0.792 19.719 26.953 1 93.75 100 LYS A O 1
ATOM 806 N N . LYS A 1 101 ? -0.725 21.359 26.875 1 93.06 101 LYS A N 1
ATOM 807 C CA . LYS A 1 101 ? -1.684 20.641 27.719 1 93.06 101 LYS A CA 1
ATOM 808 C C . LYS A 1 101 ? -2.402 19.562 26.922 1 93.06 101 LYS A C 1
ATOM 810 O O . LYS A 1 101 ? -2.66 18.469 27.438 1 93.06 101 LYS A O 1
ATOM 815 N N . ASN A 1 102 ? -2.633 19.844 25.672 1 91.69 102 ASN A N 1
ATOM 816 C CA . ASN A 1 102 ? -3.52 18.984 24.906 1 91.69 102 ASN A CA 1
ATOM 817 C C . ASN A 1 102 ? -2.734 18.031 24 1 91.69 102 ASN A C 1
ATOM 819 O O . ASN A 1 102 ? -3.285 17.047 23.5 1 91.69 102 ASN A O 1
ATOM 823 N N . LEU A 1 103 ? -1.559 18.344 23.641 1 91.25 103 LEU A N 1
ATOM 824 C CA . LEU A 1 103 ? -0.731 17.516 22.766 1 91.25 103 LEU A CA 1
ATOM 825 C C . LEU A 1 103 ? 0.4 16.859 23.547 1 91.25 103 LEU A C 1
ATOM 827 O O . LEU A 1 103 ? 1.48 17.438 23.688 1 91.25 103 LEU A O 1
ATOM 831 N N . PRO A 1 104 ? 0.031 15.602 23.797 1 83.81 104 PRO A N 1
ATOM 832 C CA . PRO A 1 104 ? 1.091 14.906 24.531 1 83.81 104 PRO A CA 1
ATOM 833 C C . PRO A 1 104 ? 2.387 14.797 23.734 1 83.81 104 PRO A C 1
ATOM 835 O O . PRO A 1 104 ? 2.352 14.578 22.516 1 83.81 104 PRO A O 1
ATOM 838 N N . HIS A 1 105 ? 3.496 15.227 24.219 1 84.94 105 HIS A N 1
ATOM 839 C CA . HIS A 1 105 ? 4.84 15 23.703 1 84.94 105 HIS A CA 1
ATOM 840 C C . HIS A 1 105 ? 5.238 16.094 22.719 1 84.94 105 HIS A C 1
ATOM 842 O O . HIS A 1 105 ? 6.188 15.93 21.953 1 84.94 105 HIS A O 1
ATOM 848 N N . ILE A 1 106 ? 4.441 17.109 22.672 1 92.81 106 ILE A N 1
ATOM 849 C CA . ILE A 1 106 ? 4.871 18.188 21.812 1 92.81 106 ILE A CA 1
ATOM 850 C C . ILE A 1 106 ? 6.23 18.719 22.266 1 92.81 106 ILE A C 1
ATOM 852 O O . ILE A 1 106 ? 6.473 18.875 23.453 1 92.81 106 ILE A O 1
ATOM 856 N N . LYS A 1 107 ? 7.023 18.906 21.312 1 91 107 LYS A N 1
ATOM 857 C CA . LYS A 1 107 ? 8.367 19.422 21.594 1 91 107 LYS A CA 1
ATOM 858 C C . LYS A 1 107 ? 8.398 20.938 21.5 1 91 107 LYS A C 1
ATOM 860 O O . LYS A 1 107 ? 7.668 21.531 20.703 1 91 107 LYS A O 1
ATOM 865 N N . GLN A 1 108 ? 9.281 21.469 22.297 1 94.25 108 GLN A N 1
ATOM 866 C CA . GLN A 1 108 ? 9.461 22.922 22.25 1 94.25 108 GLN A CA 1
ATOM 867 C C . GLN A 1 108 ? 9.852 23.391 20.859 1 94.25 108 GLN A C 1
ATOM 869 O O . GLN A 1 108 ? 9.461 24.484 20.438 1 94.25 108 GLN A O 1
ATOM 874 N N . GLU A 1 109 ? 10.523 22.531 20.156 1 93.31 109 GLU A N 1
ATOM 875 C CA . GLU A 1 109 ? 10.953 22.859 18.797 1 93.31 109 GLU A CA 1
ATOM 876 C C . GLU A 1 109 ? 9.758 23.156 17.891 1 93.31 109 GLU A C 1
ATOM 878 O O . GLU A 1 109 ? 9.82 24.031 17.031 1 93.31 109 GLU A O 1
ATOM 883 N N . ALA A 1 110 ? 8.727 22.438 18.062 1 94.81 110 ALA A N 1
ATOM 884 C CA . ALA A 1 110 ? 7.52 22.641 17.266 1 94.81 110 ALA A CA 1
ATOM 885 C C . ALA A 1 110 ? 6.879 23.984 17.578 1 94.81 110 ALA A C 1
ATOM 887 O O . ALA A 1 110 ? 6.43 24.703 16.672 1 94.81 110 ALA A O 1
ATOM 888 N N . ILE A 1 111 ? 6.859 24.344 18.812 1 96.25 111 ILE A N 1
ATOM 889 C CA . ILE A 1 111 ? 6.293 25.625 19.25 1 96.25 111 ILE A CA 1
ATOM 890 C C . ILE A 1 111 ? 7.121 26.766 18.688 1 96.25 111 ILE A C 1
ATOM 892 O O . ILE A 1 111 ? 6.57 27.734 18.141 1 96.25 111 ILE A O 1
ATOM 896 N N . ASP A 1 112 ? 8.414 26.625 18.844 1 96 112 ASP A N 1
ATOM 897 C CA . ASP A 1 112 ? 9.312 27.656 18.344 1 96 112 ASP A CA 1
ATOM 898 C C . ASP A 1 112 ? 9.156 27.828 16.828 1 96 112 ASP A C 1
ATOM 900 O O . ASP A 1 112 ? 9.156 28.953 16.328 1 96 112 ASP A O 1
ATOM 904 N N . HIS A 1 113 ? 9.055 26.734 16.188 1 95.44 113 HIS A N 1
ATOM 905 C CA . HIS A 1 113 ? 8.883 26.766 14.734 1 95.44 113 HIS A CA 1
ATOM 906 C C . HIS A 1 113 ? 7.586 27.484 14.352 1 95.44 113 HIS A C 1
ATOM 908 O O . HIS A 1 113 ? 7.574 28.297 13.438 1 95.44 113 HIS A O 1
ATOM 914 N N . ALA A 1 114 ? 6.535 27.156 14.984 1 96.44 114 ALA A N 1
ATOM 915 C CA . ALA A 1 114 ? 5.254 27.812 14.711 1 96.44 114 ALA A CA 1
ATOM 916 C C . ALA A 1 114 ? 5.352 29.312 14.914 1 96.44 114 ALA A C 1
ATOM 918 O O . ALA A 1 114 ? 4.832 30.094 14.102 1 96.44 114 ALA A O 1
ATOM 919 N N . GLU A 1 115 ? 6 29.703 15.977 1 95 115 GLU A N 1
ATOM 920 C CA . GLU A 1 115 ? 6.188 31.141 16.234 1 95 115 GLU A CA 1
ATOM 921 C C . GLU A 1 115 ? 6.988 31.797 15.117 1 95 115 GLU A C 1
ATOM 923 O O . GLU A 1 115 ? 6.629 32.875 14.648 1 95 115 GLU A O 1
ATOM 928 N N . ALA A 1 116 ? 8.039 31.125 14.719 1 94.31 116 ALA A N 1
ATOM 929 C CA . ALA A 1 116 ? 8.898 31.625 13.656 1 94.31 116 ALA A CA 1
ATOM 930 C C . ALA A 1 116 ? 8.117 31.828 12.367 1 94.31 116 ALA A C 1
ATOM 932 O O . ALA A 1 116 ? 8.383 32.781 11.617 1 94.31 116 ALA A O 1
ATOM 933 N N . LEU A 1 117 ? 7.227 30.984 12.094 1 93.94 117 LEU A N 1
ATOM 934 C CA . LEU A 1 117 ? 6.41 31.094 10.891 1 93.94 117 LEU A CA 1
ATOM 935 C C . LEU A 1 117 ? 5.555 32.344 10.93 1 93.94 117 LEU A C 1
ATOM 937 O O . LEU A 1 117 ? 5.41 33.031 9.914 1 93.94 117 LEU A O 1
ATOM 941 N N . ILE A 1 118 ? 5.023 32.656 12.055 1 91.31 118 ILE A N 1
ATOM 942 C CA . ILE A 1 118 ? 4.195 33.844 12.211 1 91.31 118 ILE A CA 1
ATOM 943 C C . ILE A 1 118 ? 5.051 35.094 12.023 1 91.31 118 ILE A C 1
ATOM 945 O O . ILE A 1 118 ? 4.645 36.031 11.328 1 91.31 118 ILE A O 1
ATOM 949 N N . ILE A 1 119 ? 6.215 35.094 12.641 1 90.69 119 ILE A N 1
ATOM 950 C CA . ILE A 1 119 ? 7.125 36.219 12.555 1 90.69 119 ILE A CA 1
ATOM 951 C C . ILE A 1 119 ? 7.535 36.469 11.102 1 90.69 119 ILE A C 1
ATOM 953 O O . ILE A 1 119 ? 7.527 37.594 10.617 1 90.69 119 ILE A O 1
ATOM 957 N N . ALA A 1 120 ? 7.848 35.406 10.398 1 89.38 120 ALA A N 1
ATOM 958 C CA . ALA A 1 120 ? 8.297 35.469 9.016 1 89.38 120 ALA A CA 1
ATOM 959 C C . ALA A 1 120 ? 7.207 36.062 8.117 1 89.38 120 ALA A C 1
ATOM 961 O O . ALA A 1 120 ? 7.484 36.844 7.223 1 89.38 120 ALA A O 1
ATOM 962 N N . GLU A 1 121 ? 6.023 35.656 8.32 1 85.69 121 GLU A N 1
ATOM 963 C CA . GLU A 1 121 ? 4.902 36.094 7.504 1 85.69 121 GLU A CA 1
ATOM 964 C C . GLU A 1 121 ? 4.602 37.562 7.762 1 85.69 121 GLU A C 1
ATOM 966 O O . GLU A 1 121 ? 4.219 38.312 6.844 1 85.69 121 GLU A O 1
ATOM 971 N N . ASN A 1 122 ? 4.742 38 8.969 1 80.75 122 ASN A N 1
ATOM 972 C CA . ASN A 1 122 ? 4.453 39.375 9.336 1 80.75 122 ASN A CA 1
ATOM 973 C C . ASN A 1 122 ? 5.547 40.312 8.859 1 80.75 122 ASN A C 1
ATOM 975 O O . ASN A 1 122 ? 5.277 41.469 8.547 1 80.75 122 ASN A O 1
ATOM 979 N N . ASP A 1 123 ? 6.812 39.969 9.008 1 76.31 123 ASP A N 1
ATOM 980 C CA . ASP A 1 123 ? 7.922 40.812 8.562 1 76.31 123 ASP A CA 1
ATOM 981 C C . ASP A 1 123 ? 8.008 40.844 7.039 1 76.31 123 ASP A C 1
ATOM 983 O O . ASP A 1 123 ? 8.742 41.656 6.473 1 76.31 123 ASP A O 1
ATOM 987 N N . GLY A 1 124 ? 6.992 40.406 6.352 1 65.44 124 GLY A N 1
ATOM 988 C CA . GLY A 1 124 ? 7.09 40.375 4.898 1 65.44 124 GLY A CA 1
ATOM 989 C C . GLY A 1 124 ? 8.25 39.531 4.41 1 65.44 124 GLY A C 1
ATOM 990 O O . GLY A 1 124 ? 8.594 39.562 3.227 1 65.44 124 GLY A O 1
ATOM 991 N N . SER A 1 125 ? 9.109 39.125 5.328 1 53.09 125 SER A N 1
ATOM 992 C CA . SER A 1 125 ? 10.289 38.375 4.949 1 53.09 125 SER A CA 1
ATOM 993 C C . SER A 1 125 ? 9.914 36.969 4.504 1 53.09 125 SER A C 1
ATOM 995 O O . SER A 1 125 ? 9.242 36.219 5.234 1 53.09 125 SER A O 1
ATOM 997 N N . ASN A 1 126 ? 9.578 36.844 3.297 1 48.09 126 ASN A N 1
ATOM 998 C CA . ASN A 1 126 ? 9.344 35.562 2.639 1 48.09 126 ASN A CA 1
ATOM 999 C C . ASN A 1 126 ? 10.258 34.469 3.197 1 48.09 126 ASN A C 1
ATOM 1001 O O . ASN A 1 126 ? 11.477 34.594 3.184 1 48.09 126 ASN A O 1
ATOM 1005 N N . GLN A 1 127 ? 10.031 33.875 4.227 1 45.12 127 GLN A N 1
ATOM 1006 C CA . GLN A 1 127 ? 10.812 32.781 4.77 1 45.12 127 GLN A CA 1
ATOM 1007 C C . GLN A 1 127 ? 11.562 32.031 3.662 1 45.12 127 GLN A C 1
ATOM 1009 O O . GLN A 1 127 ? 11.117 32 2.512 1 45.12 127 GLN A O 1
ATOM 1014 N N . PRO A 1 128 ? 12.867 31.719 3.881 1 40.09 128 PRO A N 1
ATOM 1015 C CA . PRO A 1 128 ? 13.555 30.859 2.908 1 40.09 128 PRO A CA 1
ATOM 1016 C C . PRO A 1 128 ? 12.703 29.688 2.451 1 40.09 128 PRO A C 1
ATOM 1018 O O . PRO A 1 128 ? 11.922 29.141 3.234 1 40.09 128 PRO A O 1
ATOM 1021 N N . GLN A 1 129 ? 12.281 29.688 1.215 1 37.09 129 GLN A N 1
ATOM 1022 C CA . GLN A 1 129 ? 11.633 28.578 0.534 1 37.09 129 GLN A CA 1
ATOM 1023 C C . GLN A 1 129 ? 12.109 27.234 1.085 1 37.09 129 GLN A C 1
ATOM 1025 O O . GLN A 1 129 ? 13.32 27 1.193 1 37.09 129 GLN A O 1
ATOM 1030 N N . VAL A 1 130 ? 11.516 26.75 2.166 1 37.78 130 VAL A N 1
ATOM 1031 C CA . VAL A 1 130 ? 11.898 25.359 2.336 1 37.78 130 VAL A CA 1
ATOM 1032 C C . VAL A 1 130 ? 12.344 24.781 0.994 1 37.78 130 VAL A C 1
ATOM 1034 O O . VAL A 1 130 ? 11.641 24.906 -0.011 1 37.78 130 VAL A O 1
ATOM 1037 N N . PRO A 1 131 ? 13.695 24.688 0.769 1 33.56 131 PRO A N 1
ATOM 1038 C CA . PRO A 1 131 ? 14.016 24.141 -0.55 1 33.56 131 PRO A CA 1
ATOM 1039 C C . PRO A 1 131 ? 13.008 23.078 -0.999 1 33.56 131 PRO A C 1
ATOM 1041 O O . PRO A 1 131 ? 12.641 22.203 -0.213 1 33.56 131 PRO A O 1
ATOM 1044 N N . THR A 1 132 ? 12.125 23.531 -1.816 1 33.84 132 THR A N 1
ATOM 1045 C CA . THR A 1 132 ? 11.312 22.5 -2.43 1 33.84 132 THR A CA 1
ATOM 1046 C C . THR A 1 132 ? 12.086 21.188 -2.529 1 33.84 132 THR A C 1
ATOM 1048 O O . THR A 1 132 ? 13.18 21.141 -3.107 1 33.84 132 THR A O 1
ATOM 1051 N N . ILE A 1 133 ? 11.992 20.469 -1.506 1 32.66 133 ILE A N 1
ATOM 1052 C CA . ILE A 1 133 ? 12.609 19.156 -1.713 1 32.66 133 ILE A CA 1
ATOM 1053 C C . ILE A 1 133 ? 12.641 18.844 -3.205 1 32.66 133 ILE A C 1
ATOM 1055 O O . ILE A 1 133 ? 11.602 18.797 -3.861 1 32.66 133 ILE A O 1
ATOM 1059 N N . VAL A 1 134 ? 13.781 19.203 -3.801 1 33.09 134 VAL A N 1
ATOM 1060 C CA . VAL A 1 134 ? 14 18.625 -5.121 1 33.09 134 VAL A CA 1
ATOM 1061 C C . VAL A 1 134 ? 13.359 17.25 -5.191 1 33.09 134 VAL A C 1
ATOM 1063 O O . VAL A 1 134 ? 13.539 16.422 -4.289 1 33.09 134 VAL A O 1
ATOM 1066 N N . GLN A 1 135 ? 12.211 17.25 -5.766 1 32.09 135 GLN A N 1
ATOM 1067 C CA . GLN A 1 135 ? 11.625 15.945 -6.016 1 32.09 135 GLN A CA 1
ATOM 1068 C C . GLN A 1 135 ? 12.711 14.883 -6.215 1 32.09 135 GLN A C 1
ATOM 1070 O O . GLN A 1 135 ? 13.656 15.094 -6.977 1 32.09 135 GLN A O 1
ATOM 1075 N N . PRO A 1 136 ? 13.078 14.227 -5.227 1 29.39 136 PRO A N 1
ATOM 1076 C CA . PRO A 1 136 ? 14.023 13.234 -5.75 1 29.39 136 PRO A CA 1
ATOM 1077 C C . PRO A 1 136 ? 13.773 12.914 -7.223 1 29.39 136 PRO A C 1
ATOM 1079 O O . PRO A 1 136 ? 12.625 12.898 -7.676 1 29.39 136 PRO A O 1
ATOM 1082 N N . ARG A 1 137 ? 14.688 13.422 -8.078 1 26.86 137 ARG A N 1
ATOM 1083 C CA . ARG A 1 137 ? 14.555 12.867 -9.422 1 26.86 137 ARG A CA 1
ATOM 1084 C C . ARG A 1 137 ? 13.883 11.5 -9.391 1 26.86 137 ARG A C 1
ATOM 1086 O O . ARG A 1 137 ? 14.211 10.656 -8.555 1 26.86 137 ARG A O 1
ATOM 1093 N N . GLN A 1 138 ? 12.766 11.445 -9.836 1 27.95 138 GLN A N 1
ATOM 1094 C CA . GLN A 1 138 ? 12.172 10.141 -10.125 1 27.95 138 GLN A CA 1
ATOM 1095 C C . GLN A 1 138 ? 13.258 9.109 -10.43 1 27.95 138 GLN A C 1
ATOM 1097 O O . GLN A 1 138 ? 14.031 9.273 -11.375 1 27.95 138 GLN A O 1
ATOM 1102 N N . ARG A 1 139 ? 13.922 8.656 -9.43 1 29.48 139 ARG A N 1
ATOM 1103 C CA . ARG A 1 139 ? 14.609 7.465 -9.914 1 29.48 139 ARG A CA 1
ATOM 1104 C C . ARG A 1 139 ? 13.875 6.852 -11.102 1 29.48 139 ARG A C 1
ATOM 1106 O O . ARG A 1 139 ? 12.688 6.531 -10.992 1 29.48 139 ARG A O 1
ATOM 1113 N N . GLN A 1 140 ? 14.227 7.324 -12.289 1 26.94 140 GLN A N 1
ATOM 1114 C CA . GLN A 1 140 ? 13.852 6.441 -13.391 1 26.94 140 GLN A CA 1
ATOM 1115 C C . GLN A 1 140 ? 13.742 4.992 -12.922 1 26.94 140 GLN A C 1
ATOM 1117 O O . GLN A 1 140 ? 14.672 4.457 -12.312 1 26.94 140 GLN A O 1
ATOM 1122 N N . GLN A 1 141 ? 12.641 4.738 -12.391 1 27.33 141 GLN A N 1
ATOM 1123 C CA . GLN A 1 141 ? 12.453 3.291 -12.32 1 27.33 141 GLN A CA 1
ATOM 1124 C C . GLN A 1 141 ? 13.273 2.578 -13.398 1 27.33 141 GLN A C 1
ATOM 1126 O O . GLN A 1 141 ? 13.109 2.85 -14.586 1 27.33 141 GLN A O 1
ATOM 1131 N N . ALA A 1 142 ? 14.547 2.48 -13.102 1 24.73 142 ALA A N 1
ATOM 1132 C CA . ALA A 1 142 ? 15.203 1.479 -13.938 1 24.73 142 ALA A CA 1
ATOM 1133 C C . ALA A 1 142 ? 14.211 0.431 -14.43 1 24.73 142 ALA A C 1
ATOM 1135 O O . ALA A 1 142 ? 13.398 -0.076 -13.648 1 24.73 142 ALA A O 1
ATOM 1136 N N . ASN A 1 143 ? 13.664 0.678 -15.602 1 24.75 143 ASN A N 1
ATOM 1137 C CA . ASN A 1 143 ? 13.117 -0.441 -16.359 1 24.75 143 ASN A CA 1
ATOM 1138 C C . ASN A 1 143 ? 13.781 -1.76 -15.977 1 24.75 143 ASN A C 1
ATOM 1140 O O . ASN A 1 143 ? 14.977 -1.939 -16.188 1 24.75 143 ASN A O 1
ATOM 1144 N N . VAL A 1 144 ? 13.453 -2.178 -14.758 1 25.53 144 VAL A N 1
ATOM 1145 C CA . VAL A 1 144 ? 13.828 -3.584 -14.656 1 25.53 144 VAL A CA 1
ATOM 1146 C C . VAL A 1 144 ? 13.695 -4.254 -16.016 1 25.53 144 VAL A C 1
ATOM 1148 O O . VAL A 1 144 ? 12.586 -4.48 -16.5 1 25.53 144 VAL A O 1
ATOM 1151 N N . THR A 1 145 ? 14.367 -3.656 -17 1 25.58 145 THR A N 1
ATOM 1152 C CA . THR A 1 145 ? 14.586 -4.523 -18.156 1 25.58 145 THR A CA 1
ATOM 1153 C C . THR A 1 145 ? 14.875 -5.953 -17.703 1 25.58 145 THR A C 1
ATOM 1155 O O . THR A 1 145 ? 15.836 -6.203 -16.969 1 25.58 145 THR A O 1
ATOM 1158 N N . VAL A 1 146 ? 13.781 -6.652 -17.375 1 23.31 146 VAL A N 1
ATOM 1159 C CA . VAL A 1 146 ? 13.984 -8.094 -17.484 1 23.31 146 VAL A CA 1
ATOM 1160 C C . VAL A 1 146 ? 14.93 -8.406 -18.641 1 23.31 146 VAL A C 1
ATOM 1162 O O . VAL A 1 146 ? 14.57 -8.234 -19.797 1 23.31 146 VAL A O 1
ATOM 1165 N N . ALA A 1 147 ? 16.156 -7.77 -18.547 1 24.39 147 ALA A N 1
ATOM 1166 C CA . ALA A 1 147 ? 17.203 -8.211 -19.453 1 24.39 147 ALA A CA 1
ATOM 1167 C C . ALA A 1 147 ? 17.016 -9.672 -19.844 1 24.39 147 ALA A C 1
ATOM 1169 O O . ALA A 1 147 ? 16.734 -10.523 -19 1 24.39 147 ALA A O 1
ATOM 1170 N N . THR A 1 148 ? 16.406 -9.836 -21 1 23.2 148 THR A N 1
ATOM 1171 C CA . THR A 1 148 ? 16.547 -11.062 -21.797 1 23.2 148 THR A CA 1
ATOM 1172 C C . THR A 1 148 ? 17.922 -11.68 -21.578 1 23.2 148 THR A C 1
ATOM 1174 O O . THR A 1 148 ? 18.953 -11.031 -21.812 1 23.2 148 THR A O 1
ATOM 1177 N N . MET A 1 149 ? 18 -12.453 -20.5 1 24.89 149 MET A N 1
ATOM 1178 C CA . MET A 1 149 ? 19.141 -13.344 -20.297 1 24.89 149 MET A CA 1
ATOM 1179 C C . MET A 1 149 ? 19.734 -13.758 -21.641 1 24.89 149 MET A C 1
ATOM 1181 O O . MET A 1 149 ? 19.094 -14.445 -22.438 1 24.89 149 MET A O 1
ATOM 1185 N N . THR A 1 150 ? 20.203 -12.727 -22.312 1 25.16 150 THR A N 1
ATOM 1186 C CA . THR A 1 150 ? 21.016 -13.258 -23.406 1 25.16 150 THR A CA 1
ATOM 1187 C C . THR A 1 150 ? 21.875 -14.414 -22.922 1 25.16 150 THR A C 1
ATOM 1189 O O . THR A 1 150 ? 22.5 -14.336 -21.859 1 25.16 150 THR A O 1
ATOM 1192 N N . GLU A 1 151 ? 21.688 -15.523 -23.547 1 24.11 151 GLU A N 1
ATOM 1193 C CA . GLU A 1 151 ? 22.344 -16.828 -23.531 1 24.11 151 GLU A CA 1
ATOM 1194 C C . GLU A 1 151 ? 23.859 -16.688 -23.625 1 24.11 151 GLU A C 1
ATOM 1196 O O . GLU A 1 151 ? 24.391 -16.375 -24.688 1 24.11 151 GLU A O 1
ATOM 1201 N N . GLY A 1 152 ? 24.438 -15.672 -22.75 1 21.2 152 GLY A N 1
ATOM 1202 C CA . GLY A 1 152 ? 25.891 -15.727 -22.875 1 21.2 152 GLY A CA 1
ATOM 1203 C C . GLY A 1 152 ? 26.438 -17.141 -22.891 1 21.2 152 GLY A C 1
ATOM 1204 O O . GLY A 1 152 ? 25.859 -18.031 -22.25 1 21.2 152 GLY A O 1
ATOM 1205 N N . THR A 1 153 ? 27.109 -17.422 -23.891 1 25.05 153 THR A N 1
ATOM 1206 C CA . THR A 1 153 ? 27.844 -18.641 -24.172 1 25.05 153 THR A CA 1
ATOM 1207 C C . THR A 1 153 ? 28.812 -18.969 -23.031 1 25.05 153 THR A C 1
ATOM 1209 O O . THR A 1 153 ? 29.812 -18.281 -22.859 1 25.05 153 THR A O 1
ATOM 1212 N N . GLY A 1 154 ? 28.312 -18.891 -21.734 1 21.44 154 GLY A N 1
ATOM 1213 C CA . GLY A 1 154 ? 29.219 -19.219 -20.656 1 21.44 154 GLY A CA 1
ATOM 1214 C C . GLY A 1 154 ? 30.172 -20.344 -21 1 21.44 154 GLY A C 1
ATOM 1215 O O . GLY A 1 154 ? 29.828 -21.234 -21.766 1 21.44 154 GLY A O 1
ATOM 1216 N N . PRO A 1 155 ? 31.406 -19.922 -20.969 1 22.92 155 PRO A N 1
ATOM 1217 C CA . PRO A 1 155 ? 32.469 -20.891 -21.234 1 22.92 155 PRO A CA 1
ATOM 1218 C C . PRO A 1 155 ? 32.281 -22.203 -20.469 1 22.92 155 PRO A C 1
ATOM 1220 O O . PRO A 1 155 ? 31.484 -22.25 -19.531 1 22.92 155 PRO A O 1
ATOM 1223 N N . GLY A 1 156 ? 33.188 -23.141 -20.797 1 20.05 156 GLY A N 1
ATOM 1224 C CA . GLY A 1 156 ? 33.406 -24.562 -20.594 1 20.05 156 GLY A CA 1
ATOM 1225 C C . GLY A 1 156 ? 33.688 -24.922 -19.141 1 20.05 156 GLY A C 1
ATOM 1226 O O . GLY A 1 156 ? 34.688 -24.453 -18.562 1 20.05 156 GLY A O 1
ATOM 1227 N N . ILE A 1 157 ? 32.656 -24.844 -18.281 1 21.12 157 ILE A N 1
ATOM 1228 C CA . ILE A 1 157 ? 32.75 -25.297 -16.906 1 21.12 157 ILE A CA 1
ATOM 1229 C C . ILE A 1 157 ? 33.562 -26.594 -16.828 1 21.12 157 ILE A C 1
ATOM 1231 O O . ILE A 1 157 ? 33.219 -27.578 -17.484 1 21.12 157 ILE A O 1
ATOM 1235 N N . GLU A 1 158 ? 34.875 -26.312 -16.656 1 19.73 158 GLU A N 1
ATOM 1236 C CA . GLU A 1 158 ? 35.688 -27.5 -16.375 1 19.73 158 GLU A CA 1
ATOM 1237 C C . GLU A 1 158 ? 35.062 -28.312 -15.234 1 19.73 158 GLU A C 1
ATOM 1239 O O . GLU A 1 158 ? 34.562 -27.734 -14.258 1 19.73 158 GLU A O 1
ATOM 1244 N N . GLN A 1 159 ? 34.875 -29.578 -15.383 1 18.89 159 GLN A N 1
ATOM 1245 C CA . GLN A 1 159 ? 34.281 -30.75 -14.742 1 18.89 159 GLN A CA 1
ATOM 1246 C C . GLN A 1 159 ? 34.938 -31.047 -13.398 1 18.89 159 GLN A C 1
ATOM 1248 O O . GLN A 1 159 ? 34.469 -31.922 -12.664 1 18.89 159 GLN A O 1
ATOM 1253 N N . ALA A 1 160 ? 35.938 -30.141 -12.875 1 19.84 160 ALA A N 1
ATOM 1254 C CA . ALA A 1 160 ? 36.75 -31.141 -12.172 1 19.84 160 ALA A CA 1
ATOM 1255 C C . ALA A 1 160 ? 35.938 -31.828 -11.086 1 19.84 160 ALA A C 1
ATOM 1257 O O . ALA A 1 160 ? 34.906 -31.344 -10.664 1 19.84 160 ALA A O 1
ATOM 1258 N N . THR A 1 161 ? 36.781 -32.656 -10.203 1 19.05 161 THR A N 1
ATOM 1259 C CA . THR A 1 161 ? 36.812 -33.969 -9.57 1 19.05 161 THR A CA 1
ATOM 1260 C C . THR A 1 161 ? 36.125 -33.938 -8.211 1 19.05 161 THR A C 1
ATOM 1262 O O . THR A 1 161 ? 36.062 -32.906 -7.555 1 19.05 161 THR A O 1
ATOM 1265 N N . GLN A 1 162 ? 35.625 -35.094 -7.746 1 17.83 162 GLN A N 1
ATOM 1266 C CA . GLN A 1 162 ? 34.656 -35.844 -6.926 1 17.83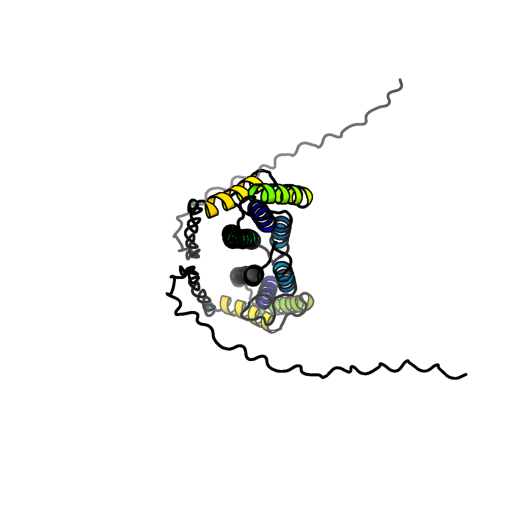 162 GLN A CA 1
ATOM 1267 C C . GLN A 1 162 ? 35.031 -35.75 -5.445 1 17.83 162 GLN A C 1
ATOM 1269 O O . GLN A 1 162 ? 34.25 -36.156 -4.582 1 17.83 162 GLN A O 1
ATOM 1274 N N . GLY A 1 163 ? 36.188 -35.094 -4.965 1 18.58 163 GLY A N 1
ATOM 1275 C CA . GLY A 1 163 ? 36.594 -36 -3.898 1 18.58 163 GLY A CA 1
ATOM 1276 C C . GLY A 1 163 ? 35.625 -36.031 -2.73 1 18.58 163 GLY A C 1
ATOM 1277 O O . GLY A 1 163 ? 34.875 -35.062 -2.527 1 18.58 163 GLY A O 1
ATOM 1278 N N . ALA A 1 164 ? 35.625 -37.25 -2.021 1 19.05 164 ALA A N 1
ATOM 1279 C CA . ALA A 1 164 ? 34.844 -38.062 -1.084 1 19.05 164 ALA A CA 1
ATOM 1280 C C . ALA A 1 164 ? 34.656 -37.344 0.252 1 19.05 164 ALA A C 1
ATOM 1282 O O . ALA A 1 164 ? 35.438 -36.438 0.584 1 19.05 164 ALA A O 1
ATOM 1283 N N . HIS A 1 165 ? 33.719 -37.812 1.163 1 19.39 165 HIS A N 1
ATOM 1284 C CA . HIS A 1 165 ? 32.688 -37.594 2.191 1 19.39 165 HIS A CA 1
ATOM 1285 C C . HIS A 1 165 ? 33.312 -37.562 3.582 1 19.39 165 HIS A C 1
ATOM 1287 O O . HIS A 1 165 ? 32.625 -37.344 4.574 1 19.39 165 HIS A O 1
ATOM 1293 N N . PRO A 1 166 ? 34.688 -37.438 4 1 21.62 166 PRO A N 1
ATOM 1294 C CA . PRO A 1 166 ? 34.719 -38.375 5.148 1 21.62 166 PRO A CA 1
ATOM 1295 C C . PRO A 1 166 ? 33.875 -37.875 6.32 1 21.62 166 PRO A C 1
ATOM 1297 O O . PRO A 1 166 ? 33.719 -36.656 6.512 1 21.62 166 PRO A O 1
ATOM 1300 N N . LEU A 1 167 ? 32.938 -38.719 6.812 1 20.23 167 LEU A N 1
ATOM 1301 C CA . LEU A 1 167 ? 31.875 -38.75 7.824 1 20.23 167 LEU A CA 1
ATOM 1302 C C . LEU A 1 167 ? 32.438 -38.438 9.211 1 20.23 167 LEU A C 1
ATOM 1304 O O . LEU A 1 167 ? 33.281 -39.219 9.727 1 20.23 167 LEU A O 1
ATOM 1308 N N . VAL A 1 168 ? 32.719 -37.188 9.516 1 20.52 168 VAL A N 1
ATOM 1309 C CA . VAL A 1 168 ? 33.312 -36.812 10.812 1 20.52 168 VAL A CA 1
ATOM 1310 C C . VAL A 1 168 ? 32.438 -37.406 11.93 1 20.52 168 VAL A C 1
ATOM 1312 O O . VAL A 1 168 ? 31.219 -37.219 11.938 1 20.52 168 VAL A O 1
ATOM 1315 N N . GLN A 1 169 ? 32.906 -38.406 12.68 1 21.92 169 GLN A N 1
ATOM 1316 C CA . GLN A 1 169 ? 32.531 -39.25 13.82 1 21.92 169 GLN A CA 1
ATOM 1317 C C . GLN A 1 169 ? 32.125 -38.375 15.016 1 21.92 169 GLN A C 1
ATOM 1319 O O . GLN A 1 169 ? 32.938 -37.594 15.531 1 21.92 169 GLN A O 1
ATOM 1324 N N . GLY A 1 170 ? 30.906 -37.875 14.992 1 20.34 170 GLY A N 1
ATOM 1325 C CA . GLY A 1 170 ? 30.328 -37.062 16.047 1 20.34 170 GLY A CA 1
ATOM 1326 C C . GLY A 1 170 ? 30.516 -37.656 17.438 1 20.34 170 GLY A C 1
ATOM 1327 O O . GLY A 1 170 ? 30.344 -38.875 17.625 1 20.34 170 GLY A O 1
ATOM 1328 N N . GLU A 1 171 ? 31.406 -37.094 18.188 1 22.25 171 GLU A N 1
ATOM 1329 C CA . GLU A 1 171 ? 31.797 -37.469 19.531 1 22.25 171 GLU A CA 1
ATOM 1330 C C . GLU A 1 171 ? 30.578 -37.594 20.438 1 22.25 171 GLU A C 1
ATOM 1332 O O . GLU A 1 171 ? 29.562 -36.906 20.25 1 22.25 171 GLU A O 1
ATOM 1337 N N . PRO A 1 172 ? 30.516 -38.656 21.266 1 21.84 172 PRO A N 1
ATOM 1338 C CA . PRO A 1 172 ? 29.531 -39.25 22.172 1 21.84 172 PRO A CA 1
ATOM 1339 C C . PRO A 1 172 ? 29.062 -38.281 23.25 1 21.84 172 PRO A C 1
ATOM 1341 O O . PRO A 1 172 ? 29.828 -37.406 23.672 1 21.84 172 PRO A O 1
ATOM 1344 N N . LEU A 1 173 ? 27.828 -37.812 23.203 1 22.88 173 LEU A N 1
ATOM 1345 C CA . LEU A 1 173 ? 27.094 -37 24.172 1 22.88 173 LEU A CA 1
ATOM 1346 C C . LEU A 1 173 ? 27.344 -37.5 25.594 1 22.88 173 LEU A C 1
ATOM 1348 O O . LEU A 1 173 ? 27.078 -38.656 25.891 1 22.88 173 LEU A O 1
ATOM 1352 N N . LEU A 1 174 ? 28.266 -36.875 26.281 1 19.36 174 LEU A N 1
ATOM 1353 C CA . LEU A 1 174 ? 28.656 -37.219 27.641 1 19.36 174 LEU A CA 1
ATOM 1354 C C . LEU A 1 174 ? 27.438 -37.188 28.562 1 19.36 174 LEU A C 1
ATOM 1356 O O . LEU A 1 174 ? 26.578 -36.312 28.469 1 19.36 174 LEU A O 1
ATOM 1360 N N . ALA A 1 175 ? 27.078 -38.281 29.297 1 24.75 175 ALA A N 1
ATOM 1361 C CA . ALA A 1 175 ? 26.125 -38.75 30.297 1 24.75 175 ALA A CA 1
ATOM 1362 C C . ALA A 1 175 ? 26.188 -37.875 31.547 1 24.75 175 ALA A C 1
ATOM 1364 O O . ALA A 1 175 ? 27.234 -37.812 32.188 1 24.75 175 ALA A O 1
ATOM 1365 N N . VAL A 1 176 ? 25.625 -36.594 31.438 1 23.73 176 VAL A N 1
ATOM 1366 C CA . VAL A 1 176 ? 25.734 -35.781 32.656 1 23.73 176 VAL A CA 1
ATOM 1367 C C . VAL A 1 176 ? 25.188 -36.594 33.844 1 23.73 176 VAL A C 1
ATOM 1369 O O . VAL A 1 176 ? 24.047 -37.031 33.812 1 23.73 176 VAL A O 1
ATOM 1372 N N . GLU A 1 177 ? 26.078 -36.938 34.75 1 24.5 177 GLU A N 1
ATOM 1373 C CA . GLU A 1 177 ? 26 -37.75 35.938 1 24.5 177 GLU A CA 1
ATOM 1374 C C . GLU A 1 177 ? 25.062 -37.125 36.969 1 24.5 177 GLU A C 1
ATOM 1376 O O . GLU A 1 177 ? 24.828 -35.938 36.938 1 24.5 177 GLU A O 1
ATOM 1381 N N . PRO A 1 178 ? 25 -37.75 38.219 1 30.3 178 PRO A N 1
ATOM 1382 C CA . PRO A 1 178 ? 24.141 -38.125 39.344 1 30.3 178 PRO A CA 1
ATOM 1383 C C . PRO A 1 178 ? 24.141 -37.094 40.438 1 30.3 178 PRO A C 1
ATOM 1385 O O . PRO A 1 178 ? 23.344 -37.188 41.375 1 30.3 178 PRO A O 1
ATOM 1388 N N . PRO A 1 179 ? 24.203 -35.625 40.344 1 28.77 179 PRO A N 1
ATOM 1389 C CA . PRO A 1 179 ? 24.875 -35.219 41.562 1 28.77 179 PRO A CA 1
ATOM 1390 C C . PRO A 1 179 ? 24.141 -35.688 42.812 1 28.77 179 PRO A C 1
ATOM 1392 O O . PRO A 1 179 ? 22.922 -35.875 42.812 1 28.77 179 PRO A O 1
ATOM 1395 N N . SER A 1 180 ? 24.938 -36 43.906 1 27.78 180 SER A N 1
ATOM 1396 C CA . SER A 1 180 ? 24.953 -36.656 45.188 1 27.78 180 SER A CA 1
ATOM 1397 C C . SER A 1 180 ? 24.156 -35.906 46.25 1 27.78 180 SER A C 1
ATOM 1399 O O . SER A 1 180 ? 23.906 -34.688 46.062 1 27.78 180 SER A O 1
ATOM 1401 N N . GLU A 1 181 ? 24.297 -36.312 47.5 1 31.92 181 GLU A N 1
ATOM 1402 C CA . GLU A 1 181 ? 23.703 -36.562 48.812 1 31.92 181 GLU A CA 1
ATOM 1403 C C . GLU A 1 181 ? 23.828 -35.344 49.719 1 31.92 181 GLU A C 1
ATOM 1405 O O . GLU A 1 181 ? 23.094 -35.25 50.719 1 31.92 181 GLU A O 1
ATOM 1410 N N . PRO A 1 182 ? 24.531 -34.219 49.438 1 28.31 182 PRO A N 1
ATOM 1411 C CA . PRO A 1 182 ? 25.188 -34 50.719 1 28.31 182 PRO A CA 1
ATOM 1412 C C . PRO A 1 182 ? 24.188 -33.719 51.844 1 28.31 182 PRO A C 1
ATOM 1414 O O . PRO A 1 182 ? 23.125 -33.156 51.594 1 28.31 182 PRO A O 1
ATOM 1417 N N . ARG A 1 183 ? 24.594 -34.188 53.25 1 32.03 183 ARG A N 1
ATOM 1418 C CA . ARG A 1 183 ? 24.359 -34.438 54.656 1 32.03 183 ARG A CA 1
ATOM 1419 C C . ARG A 1 183 ? 24.281 -33.094 55.438 1 32.03 183 ARG A C 1
ATOM 1421 O O . ARG A 1 183 ? 23.547 -33 56.406 1 32.03 183 ARG A O 1
ATOM 1428 N N . ASN A 1 184 ? 25.203 -32.062 55.125 1 26.91 184 ASN A N 1
ATOM 1429 C CA . ASN A 1 184 ? 25.531 -31.406 56.406 1 26.91 184 ASN A CA 1
ATOM 1430 C C . ASN A 1 184 ? 24.406 -30.5 56.875 1 26.91 184 ASN A C 1
ATOM 1432 O O . ASN A 1 184 ? 23.812 -29.766 56.094 1 26.91 184 ASN A O 1
ATOM 1436 N N . MET B 1 1 ? 2.045 -32.375 -12.305 1 90 1 MET B N 1
ATOM 1437 C CA . MET B 1 1 ? 0.807 -31.984 -12.961 1 90 1 MET B CA 1
ATOM 1438 C C . MET B 1 1 ? -0.107 -31.234 -11.992 1 90 1 MET B C 1
ATOM 1440 O O . MET B 1 1 ? -0.692 -30.219 -12.344 1 90 1 MET B O 1
ATOM 1444 N N . ASN B 1 2 ? -0.094 -31.641 -10.695 1 91.69 2 ASN B N 1
ATOM 1445 C CA . ASN B 1 2 ? -0.926 -30.969 -9.695 1 91.69 2 ASN B CA 1
ATOM 1446 C C . ASN B 1 2 ? -0.473 -29.531 -9.453 1 91.69 2 ASN B C 1
ATOM 1448 O O . ASN B 1 2 ? -1.302 -28.625 -9.344 1 91.69 2 ASN B O 1
ATOM 1452 N N . LYS B 1 3 ? 0.82 -29.406 -9.422 1 93.94 3 LYS B N 1
ATOM 1453 C CA . LYS B 1 3 ? 1.386 -28.078 -9.211 1 93.94 3 LYS B CA 1
ATOM 1454 C C . LYS B 1 3 ? 0.963 -27.109 -10.32 1 93.94 3 LYS B C 1
ATOM 1456 O O . LYS B 1 3 ? 0.59 -25.969 -10.047 1 93.94 3 LYS B O 1
ATOM 1461 N N . LEU B 1 4 ? 1.025 -27.578 -11.531 1 96.06 4 LEU B N 1
ATOM 1462 C CA . LEU B 1 4 ? 0.656 -26.75 -12.672 1 96.06 4 LEU B CA 1
ATOM 1463 C C . LEU B 1 4 ? -0.811 -26.344 -12.602 1 96.06 4 LEU B C 1
ATOM 1465 O O . LEU B 1 4 ? -1.145 -25.172 -12.789 1 96.06 4 LEU B O 1
ATOM 1469 N N . ILE B 1 5 ? -1.653 -27.266 -12.289 1 96.38 5 ILE B N 1
ATOM 1470 C CA . ILE B 1 5 ? -3.086 -27 -12.195 1 96.38 5 ILE B CA 1
ATOM 1471 C C . ILE B 1 5 ? -3.348 -25.969 -11.102 1 96.38 5 ILE B C 1
ATOM 1473 O O . ILE B 1 5 ? -4.129 -25.031 -11.297 1 96.38 5 ILE B O 1
ATOM 1477 N N . LYS B 1 6 ? -2.682 -26.109 -9.984 1 95.62 6 LYS B N 1
ATOM 1478 C CA . LYS B 1 6 ? -2.834 -25.188 -8.867 1 95.62 6 LYS B CA 1
ATOM 1479 C C . LYS B 1 6 ? -2.373 -23.781 -9.258 1 95.62 6 LYS B C 1
ATOM 1481 O O . LYS B 1 6 ? -3.039 -22.797 -8.938 1 95.62 6 LYS B O 1
ATOM 1486 N N . LEU B 1 7 ? -1.245 -23.719 -9.914 1 96.62 7 LEU B N 1
ATOM 1487 C CA . LEU B 1 7 ? -0.715 -22.438 -10.352 1 96.62 7 LEU B CA 1
ATOM 1488 C C . LEU B 1 7 ? -1.684 -21.734 -11.297 1 96.62 7 LEU B C 1
ATOM 1490 O O . LEU B 1 7 ? -1.924 -20.531 -11.18 1 96.62 7 LEU B O 1
ATOM 1494 N N . VAL B 1 8 ? -2.248 -22.453 -12.188 1 96.38 8 VAL B N 1
ATOM 1495 C CA . VAL B 1 8 ? -3.189 -21.891 -13.148 1 96.38 8 VAL B CA 1
ATOM 1496 C C . VAL B 1 8 ? -4.449 -21.422 -12.43 1 96.38 8 VAL B C 1
ATOM 1498 O O . VAL B 1 8 ? -4.965 -20.328 -12.695 1 96.38 8 VAL B O 1
ATOM 1501 N N . HIS B 1 9 ? -4.887 -22.266 -11.539 1 95.12 9 HIS B N 1
ATOM 1502 C CA . HIS B 1 9 ? -6.043 -21.906 -10.727 1 95.12 9 HIS B CA 1
ATOM 1503 C C . HIS B 1 9 ? -5.824 -20.578 -10 1 95.12 9 HIS B C 1
ATOM 1505 O O . HIS B 1 9 ? -6.676 -19.688 -10.055 1 95.12 9 HIS B O 1
ATOM 1511 N N . HIS B 1 10 ? -4.727 -20.438 -9.344 1 95.38 10 HIS B N 1
ATOM 1512 C CA . HIS B 1 10 ? -4.445 -19.234 -8.57 1 95.38 10 HIS B CA 1
ATOM 1513 C C . HIS B 1 10 ? -4.219 -18.031 -9.484 1 95.38 10 HIS B C 1
ATOM 1515 O O . HIS B 1 10 ? -4.586 -16.906 -9.141 1 95.38 10 HIS B O 1
ATOM 1521 N N . LEU B 1 11 ? -3.627 -18.25 -10.633 1 95.88 11 LEU B N 1
ATOM 1522 C CA . LEU B 1 11 ? -3.494 -17.172 -11.602 1 95.88 11 LEU B CA 1
ATOM 1523 C C . LEU B 1 11 ? -4.859 -16.609 -11.977 1 95.88 11 LEU B C 1
ATOM 1525 O O . LEU B 1 11 ? -5.051 -15.398 -11.992 1 95.88 11 LEU B O 1
ATOM 1529 N N . GLN B 1 12 ? -5.785 -17.422 -12.188 1 93.56 12 GLN B N 1
ATOM 1530 C CA . GLN B 1 12 ? -7.117 -17 -12.609 1 93.56 12 GLN B CA 1
ATOM 1531 C C . GLN B 1 12 ? -7.832 -16.234 -11.492 1 93.56 12 GLN B C 1
ATOM 1533 O O . GLN B 1 12 ? -8.727 -15.43 -11.758 1 93.56 12 GLN B O 1
ATOM 1538 N N . ASN B 1 13 ? -7.383 -16.484 -10.312 1 92.94 13 ASN B N 1
ATOM 1539 C CA . ASN B 1 13 ? -8.023 -15.836 -9.164 1 92.94 13 ASN B CA 1
ATOM 1540 C C . ASN B 1 13 ? -7.422 -14.461 -8.891 1 92.94 13 ASN B C 1
ATOM 1542 O O . ASN B 1 13 ? -7.973 -13.688 -8.109 1 92.94 13 ASN B O 1
ATOM 1546 N N . VAL B 1 14 ? -6.324 -14.117 -9.523 1 95.25 14 VAL B N 1
ATOM 1547 C CA . VAL B 1 14 ? -5.68 -12.859 -9.156 1 95.25 14 VAL B CA 1
ATOM 1548 C C . VAL B 1 14 ? -5.496 -11.992 -10.398 1 95.25 14 VAL B C 1
ATOM 1550 O O . VAL B 1 14 ? -5.188 -10.797 -10.297 1 95.25 14 VAL B O 1
ATOM 1553 N N . ASP B 1 15 ? -5.633 -12.484 -11.578 1 92.44 15 ASP B N 1
ATOM 1554 C CA . ASP B 1 15 ? -5.383 -11.75 -12.82 1 92.44 15 ASP B CA 1
ATOM 1555 C C . ASP B 1 15 ? -6.469 -10.703 -13.062 1 92.44 15 ASP B C 1
ATOM 1557 O O . ASP B 1 15 ? -7.621 -11.047 -13.344 1 92.44 15 ASP B O 1
ATOM 1561 N N . PRO B 1 16 ? -6.082 -9.508 -13.016 1 83.44 16 PRO B N 1
ATOM 1562 C CA . PRO B 1 16 ? -7.074 -8.438 -13.188 1 83.44 16 PRO B CA 1
ATOM 1563 C C . PRO B 1 16 ? -7.797 -8.516 -14.531 1 83.44 16 PRO B C 1
ATOM 1565 O O . PRO B 1 16 ? -8.898 -7.98 -14.68 1 83.44 16 PRO B O 1
ATOM 1568 N N . GLY B 1 17 ? -7.152 -9.125 -15.516 1 83.25 17 GLY B N 1
ATOM 1569 C CA . GLY B 1 17 ? -7.793 -9.297 -16.812 1 83.25 17 GLY B CA 1
ATOM 1570 C C . GLY B 1 17 ? -8.82 -10.406 -16.828 1 83.25 17 GLY B C 1
ATOM 1571 O O . GLY B 1 17 ? -9.594 -10.539 -17.781 1 83.25 17 GLY B O 1
ATOM 1572 N N . ILE B 1 18 ? -8.898 -11.109 -15.812 1 81.44 18 ILE B N 1
ATOM 1573 C CA . ILE B 1 18 ? -9.742 -12.305 -15.773 1 81.44 18 ILE B CA 1
ATOM 1574 C C . ILE B 1 18 ? -10.805 -12.148 -14.688 1 81.44 18 ILE B C 1
ATOM 1576 O O . ILE B 1 18 ? -11.977 -12.461 -14.898 1 81.44 18 ILE B O 1
ATOM 1580 N N . ILE B 1 19 ? -10.398 -11.57 -13.57 1 80.94 19 ILE B N 1
ATOM 1581 C CA . ILE B 1 19 ? -11.266 -11.594 -12.398 1 80.94 19 ILE B CA 1
ATOM 1582 C C . ILE B 1 19 ? -12.32 -10.492 -12.516 1 80.94 19 ILE B C 1
ATOM 1584 O O . ILE B 1 19 ? -12.055 -9.422 -13.062 1 80.94 19 ILE B O 1
ATOM 1588 N N . LYS B 1 20 ? -13.391 -10.906 -11.914 1 78.69 20 LYS B N 1
ATOM 1589 C CA . LYS B 1 20 ? -14.461 -9.914 -11.805 1 78.69 20 LYS B CA 1
ATOM 1590 C C . LYS B 1 20 ? -14.336 -9.109 -10.516 1 78.69 20 LYS B C 1
ATOM 1592 O O . LYS B 1 20 ? -14.711 -7.938 -10.469 1 78.69 20 LYS B O 1
ATOM 1597 N N . GLU B 1 21 ? -13.859 -9.883 -9.508 1 85.12 21 GLU B N 1
ATOM 1598 C CA . GLU B 1 21 ? -13.695 -9.242 -8.203 1 85.12 21 GLU B CA 1
ATOM 1599 C C . GLU B 1 21 ? -12.352 -9.602 -7.578 1 85.12 21 GLU B C 1
ATOM 1601 O O . GLU B 1 21 ? -11.914 -10.75 -7.652 1 85.12 21 GLU B O 1
ATOM 1606 N N . GLN B 1 22 ? -11.82 -8.586 -6.992 1 88.38 22 GLN B N 1
ATOM 1607 C CA . GLN B 1 22 ? -10.57 -8.812 -6.266 1 88.38 22 GLN B CA 1
ATOM 1608 C C . GLN B 1 22 ? -10.773 -9.805 -5.125 1 88.38 22 GLN B C 1
ATOM 1610 O O . GLN B 1 22 ? -11.859 -9.891 -4.547 1 88.38 22 GLN B O 1
ATOM 1615 N N . PRO B 1 23 ? -9.734 -10.531 -4.914 1 92.25 23 PRO B N 1
ATOM 1616 C CA . PRO B 1 23 ? -9.828 -11.414 -3.75 1 92.25 23 PRO B CA 1
ATOM 1617 C C . PRO B 1 23 ? -10.258 -10.672 -2.484 1 92.25 23 PRO B C 1
ATOM 1619 O O . PRO B 1 23 ? -9.844 -9.539 -2.256 1 92.25 23 PRO B O 1
ATOM 1622 N N . LYS B 1 24 ? -10.992 -11.344 -1.696 1 92.44 24 LYS B N 1
ATOM 1623 C CA . LYS B 1 24 ? -11.664 -10.742 -0.547 1 92.44 24 LYS B CA 1
ATOM 1624 C C . LYS B 1 24 ? -10.656 -10.148 0.434 1 92.44 24 LYS B C 1
ATOM 1626 O O . LYS B 1 24 ? -10.867 -9.055 0.959 1 92.44 24 LYS B O 1
ATOM 1631 N N . MET B 1 25 ? -9.648 -10.906 0.64 1 94.12 25 MET B N 1
ATOM 1632 C CA . MET B 1 25 ? -8.656 -10.453 1.616 1 94.12 25 MET B CA 1
ATOM 1633 C C . MET B 1 25 ? -7.996 -9.156 1.157 1 94.12 25 MET B C 1
ATOM 1635 O O . MET B 1 25 ? -7.797 -8.242 1.955 1 94.12 25 MET B O 1
ATOM 1639 N N . ILE B 1 26 ? -7.699 -9.07 -0.067 1 96.5 26 ILE B N 1
ATOM 1640 C CA . ILE B 1 26 ? -7.066 -7.871 -0.61 1 96.5 26 ILE B CA 1
ATOM 1641 C C . ILE B 1 26 ? -8.039 -6.699 -0.558 1 96.5 26 ILE B C 1
ATOM 1643 O O . ILE B 1 26 ? -7.676 -5.598 -0.148 1 96.5 26 ILE B O 1
ATOM 1647 N N . ASN B 1 27 ? -9.219 -6.961 -0.913 1 96.12 27 ASN B N 1
ATOM 1648 C CA . ASN B 1 27 ? -10.25 -5.938 -0.866 1 96.12 27 ASN B CA 1
ATOM 1649 C C . ASN B 1 27 ? -10.453 -5.406 0.552 1 96.12 27 ASN B C 1
ATOM 1651 O O . ASN B 1 27 ? -10.562 -4.195 0.758 1 96.12 27 ASN B O 1
ATOM 1655 N N . LYS B 1 28 ? -10.523 -6.27 1.452 1 97.12 28 LYS B N 1
ATOM 1656 C CA . LYS B 1 28 ? -10.711 -5.887 2.85 1 97.12 28 LYS B CA 1
ATOM 1657 C C . LYS B 1 28 ? -9.57 -5 3.336 1 97.12 28 LYS B C 1
ATOM 1659 O O . LYS B 1 28 ? -9.797 -4.016 4.039 1 97.12 28 LYS B O 1
ATOM 1664 N N . MET B 1 29 ? -8.43 -5.391 2.959 1 97.88 29 MET B N 1
ATOM 1665 C CA . MET B 1 29 ? -7.273 -4.617 3.396 1 97.88 29 MET B CA 1
ATOM 1666 C C . MET B 1 29 ? -7.254 -3.242 2.734 1 97.88 29 MET B C 1
ATOM 1668 O O . MET B 1 29 ? -6.934 -2.242 3.379 1 97.88 29 MET B O 1
ATOM 1672 N N . VAL B 1 30 ? -7.621 -3.205 1.463 1 98.19 30 VAL B N 1
ATOM 1673 C CA . VAL B 1 30 ? -7.707 -1.923 0.773 1 98.19 30 VAL B CA 1
ATOM 1674 C C . VAL B 1 30 ? -8.711 -1.019 1.489 1 98.19 30 VAL B C 1
ATOM 1676 O O . VAL B 1 30 ? -8.438 0.163 1.715 1 98.19 30 VAL B O 1
ATOM 1679 N N . ASP B 1 31 ? -9.773 -1.529 1.901 1 97.94 31 ASP B N 1
ATOM 1680 C CA . ASP B 1 31 ? -10.789 -0.771 2.621 1 97.94 31 ASP B CA 1
ATOM 1681 C C . ASP B 1 31 ? -10.25 -0.242 3.947 1 97.94 31 ASP B C 1
ATOM 1683 O O . ASP B 1 31 ? -10.461 0.923 4.289 1 97.94 31 ASP B O 1
ATOM 1687 N N . MET B 1 32 ? -9.594 -1.059 4.582 1 97.94 32 MET B N 1
ATOM 1688 C CA . MET B 1 32 ? -9.016 -0.666 5.863 1 97.94 32 MET B CA 1
ATOM 1689 C C . MET B 1 32 ? -7.988 0.448 5.68 1 97.94 32 MET B C 1
ATOM 1691 O O . MET B 1 32 ? -8.031 1.459 6.383 1 97.94 32 MET B O 1
ATOM 1695 N N . LEU B 1 33 ? -7.105 0.238 4.738 1 98.44 33 LEU B N 1
ATOM 1696 C CA . LEU B 1 33 ? -6.031 1.19 4.48 1 98.44 33 LEU B CA 1
ATOM 1697 C C . LEU B 1 33 ? -6.594 2.529 4.012 1 98.44 33 LEU B C 1
ATOM 1699 O O . LEU B 1 33 ? -5.969 3.574 4.215 1 98.44 33 LEU B O 1
ATOM 1703 N N . SER B 1 34 ? -7.738 2.545 3.463 1 98.06 34 SER B N 1
ATOM 1704 C CA . SER B 1 34 ? -8.359 3.742 2.902 1 98.06 34 SER B CA 1
ATOM 1705 C C . SER B 1 34 ? -8.914 4.645 4 1 98.06 34 SER B C 1
ATOM 1707 O O . SER B 1 34 ? -9.18 5.824 3.768 1 98.06 34 SER B O 1
ATOM 1709 N N . THR B 1 35 ? -9.078 4.047 5.184 1 95.88 35 THR B N 1
ATOM 1710 C CA . THR B 1 35 ? -9.82 4.82 6.172 1 95.88 35 THR B CA 1
ATOM 1711 C C . THR B 1 35 ? -9.055 4.902 7.488 1 95.88 35 THR B C 1
ATOM 1713 O O . THR B 1 35 ? -9.359 5.734 8.344 1 95.88 35 THR B O 1
ATOM 1716 N N . MET B 1 36 ? -8.07 4.145 7.605 1 96 36 MET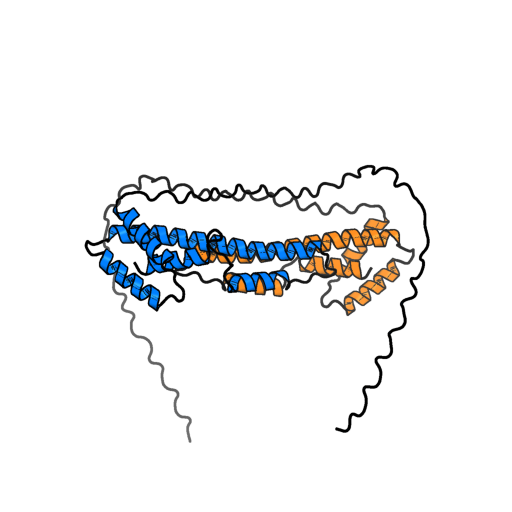 B N 1
ATOM 1717 C CA . MET B 1 36 ? -7.434 4.023 8.914 1 96 36 MET B CA 1
ATOM 1718 C C . MET B 1 36 ? -6.605 5.262 9.234 1 96 36 MET B C 1
ATOM 1720 O O . MET B 1 36 ? -6.379 5.578 10.406 1 96 36 MET B O 1
ATOM 1724 N N . ILE B 1 37 ? -6.039 5.867 8.273 1 95.44 37 ILE B N 1
ATOM 1725 C CA . ILE B 1 37 ? -5.242 7.07 8.477 1 95.44 37 ILE B CA 1
ATOM 1726 C C . ILE B 1 37 ? -6.156 8.289 8.539 1 95.44 37 ILE B C 1
ATOM 1728 O O . ILE B 1 37 ? -6.859 8.594 7.57 1 95.44 37 ILE B O 1
ATOM 1732 N N . ARG B 1 38 ? -6.102 8.992 9.633 1 92.5 38 ARG B N 1
ATOM 1733 C CA . ARG B 1 38 ? -6.91 10.188 9.82 1 92.5 38 ARG B CA 1
ATOM 1734 C C . ARG B 1 38 ? -6.043 11.383 10.211 1 92.5 38 ARG B C 1
ATOM 1736 O O . ARG B 1 38 ? -5.754 11.586 11.391 1 92.5 38 ARG B O 1
ATOM 1743 N N . PRO B 1 39 ? -5.699 12.125 9.164 1 94.38 39 PRO B N 1
ATOM 1744 C CA . PRO B 1 39 ? -4.875 13.297 9.469 1 94.38 39 PRO B CA 1
ATOM 1745 C C . PRO B 1 39 ? -5.609 14.336 10.32 1 94.38 39 PRO B C 1
ATOM 1747 O O . PRO B 1 39 ? -6.844 14.352 10.336 1 94.38 39 PRO B O 1
ATOM 1750 N N . ALA B 1 40 ? -4.824 15.07 11.102 1 91.12 40 ALA B N 1
ATOM 1751 C CA . ALA B 1 40 ? -5.395 16.266 11.703 1 91.12 40 ALA B CA 1
ATOM 1752 C C . ALA B 1 40 ? -5.82 17.266 10.633 1 91.12 40 ALA B C 1
ATOM 1754 O O . ALA B 1 40 ? -5.113 17.469 9.641 1 91.12 40 ALA B O 1
ATOM 1755 N N . ALA B 1 41 ? -7.027 17.891 10.797 1 89.94 41 ALA B N 1
ATOM 1756 C CA . ALA B 1 41 ? -7.574 18.859 9.852 1 89.94 41 ALA B CA 1
ATOM 1757 C C . ALA B 1 41 ? -7.691 18.266 8.453 1 89.94 41 ALA B C 1
ATOM 1759 O O . ALA B 1 41 ? -7.137 18.797 7.492 1 89.94 41 ALA B O 1
ATOM 1760 N N . PRO B 1 42 ? -8.383 17.266 8.344 1 93.12 42 PRO B N 1
ATOM 1761 C CA . PRO B 1 42 ? -8.445 16.531 7.07 1 93.12 42 PRO B CA 1
ATOM 1762 C C . PRO B 1 42 ? -9.086 17.344 5.953 1 93.12 42 PRO B C 1
ATOM 1764 O O . PRO B 1 42 ? -9.961 18.188 6.215 1 93.12 42 PRO B O 1
ATOM 1767 N N . THR B 1 43 ? -8.578 17.172 4.762 1 95.31 43 THR B N 1
ATOM 1768 C CA . THR B 1 43 ? -9.172 17.703 3.543 1 95.31 43 THR B CA 1
ATOM 1769 C C . THR B 1 43 ? -9.633 16.562 2.629 1 95.31 43 THR B C 1
ATOM 1771 O O . THR B 1 43 ? -9.18 15.43 2.76 1 95.31 43 THR B O 1
ATOM 1774 N N . GLU B 1 44 ? -10.555 16.922 1.752 1 95.88 44 GLU B N 1
ATOM 1775 C CA . GLU B 1 44 ? -11.016 15.938 0.774 1 95.88 44 GLU B CA 1
ATOM 1776 C C . GLU B 1 44 ? -9.859 15.453 -0.1 1 95.88 44 GLU B C 1
ATOM 1778 O O . GLU B 1 44 ? -9.781 14.266 -0.434 1 95.88 44 GLU B O 1
ATOM 1783 N N . ASP B 1 45 ? -9.016 16.375 -0.43 1 96.56 45 ASP B N 1
ATOM 1784 C CA . ASP B 1 45 ? -7.867 16.031 -1.264 1 96.56 45 ASP B CA 1
ATOM 1785 C C . ASP B 1 45 ? -6.977 15 -0.579 1 96.56 45 ASP B C 1
ATOM 1787 O O . ASP B 1 45 ? -6.578 14.008 -1.196 1 96.56 45 ASP B O 1
ATOM 1791 N N . THR B 1 46 ? -6.699 15.172 0.635 1 97.75 46 THR B N 1
ATOM 1792 C CA . THR B 1 46 ? -5.859 14.234 1.373 1 97.75 46 THR B CA 1
ATOM 1793 C C . THR B 1 46 ? -6.543 12.875 1.489 1 97.75 46 THR B C 1
ATOM 1795 O O . THR B 1 46 ? -5.895 11.836 1.353 1 97.75 46 THR B O 1
ATOM 1798 N N . ALA B 1 47 ? -7.809 12.867 1.717 1 97.69 47 ALA B N 1
ATOM 1799 C CA . ALA B 1 47 ? -8.57 11.617 1.797 1 97.69 47 ALA B CA 1
ATOM 1800 C C . ALA B 1 47 ? -8.484 10.844 0.488 1 97.69 47 ALA B C 1
ATOM 1802 O O . ALA B 1 47 ? -8.336 9.617 0.496 1 97.69 47 ALA B O 1
ATOM 1803 N N . GLN B 1 48 ? -8.547 11.555 -0.553 1 98.25 48 GLN B N 1
ATOM 1804 C CA . GLN B 1 48 ? -8.461 10.914 -1.861 1 98.25 48 GLN B CA 1
ATOM 1805 C C . GLN B 1 48 ? -7.074 10.32 -2.092 1 98.25 48 GLN B C 1
ATOM 1807 O O . GLN B 1 48 ? -6.945 9.227 -2.654 1 98.25 48 GLN B O 1
ATOM 1812 N N . LEU B 1 49 ? -6.109 11.039 -1.665 1 98.56 49 LEU B N 1
ATOM 1813 C CA . LEU B 1 49 ? -4.746 10.547 -1.807 1 98.56 49 LEU B CA 1
ATOM 1814 C C . LEU B 1 49 ? -4.531 9.297 -0.958 1 98.56 49 LEU B C 1
ATOM 1816 O O . LEU B 1 49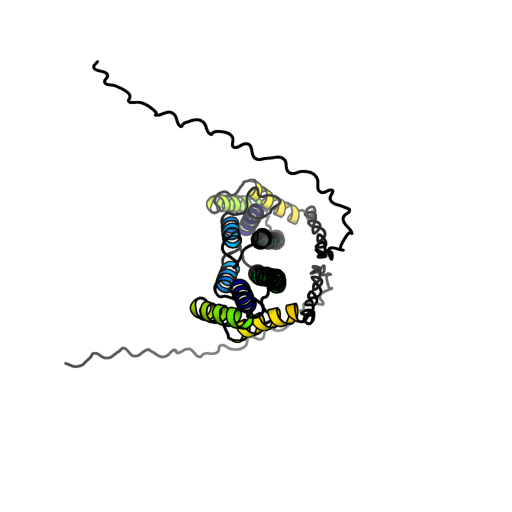 ? -3.873 8.352 -1.393 1 98.56 49 LEU B O 1
ATOM 1820 N N . ILE B 1 50 ? -5.07 9.289 0.234 1 98.5 50 ILE B N 1
ATOM 1821 C CA . ILE B 1 50 ? -4.973 8.133 1.12 1 98.5 50 ILE B CA 1
ATOM 1822 C C . ILE B 1 50 ? -5.676 6.934 0.487 1 98.5 50 ILE B C 1
ATOM 1824 O O . ILE B 1 50 ? -5.125 5.832 0.442 1 98.5 50 ILE B O 1
ATOM 1828 N N . LYS B 1 51 ? -6.828 7.145 -0.02 1 98.56 51 LYS B N 1
ATOM 1829 C CA . LYS B 1 51 ? -7.555 6.09 -0.719 1 98.56 51 LYS B CA 1
ATOM 1830 C C . LYS B 1 51 ? -6.777 5.598 -1.937 1 98.56 51 LYS B C 1
ATOM 1832 O O . LYS B 1 51 ? -6.691 4.395 -2.18 1 98.56 51 LYS B O 1
ATOM 1837 N N . GLY B 1 52 ? -6.27 6.516 -2.705 1 98.75 52 GLY B N 1
ATOM 1838 C CA . GLY B 1 52 ? -5.465 6.145 -3.859 1 98.75 52 GLY B CA 1
ATOM 1839 C C . GLY B 1 52 ? -4.258 5.297 -3.5 1 98.75 52 GLY B C 1
ATOM 1840 O O . GLY B 1 52 ? -3.934 4.34 -4.207 1 98.75 52 GLY B O 1
ATOM 1841 N N . ASN B 1 53 ? -3.609 5.664 -2.453 1 98.81 53 ASN B N 1
ATOM 1842 C CA . ASN B 1 53 ? -2.471 4.895 -1.965 1 98.81 53 ASN B CA 1
ATOM 1843 C C . ASN B 1 53 ? -2.879 3.473 -1.584 1 98.81 53 ASN B C 1
ATOM 1845 O O . ASN B 1 53 ? -2.154 2.518 -1.865 1 98.81 53 ASN B O 1
ATOM 1849 N N . ALA B 1 54 ? -4.027 3.318 -0.936 1 98.81 54 ALA B N 1
ATOM 1850 C CA . ALA B 1 54 ? -4.578 2.012 -0.587 1 98.81 54 ALA B CA 1
ATOM 1851 C C . ALA B 1 54 ? -4.859 1.185 -1.838 1 98.81 54 ALA B C 1
ATOM 1853 O O 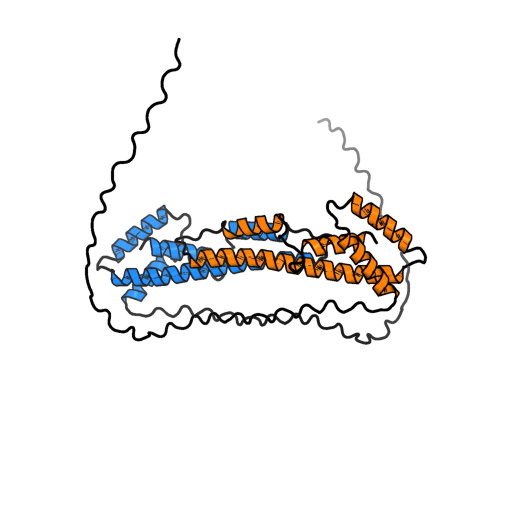. ALA B 1 54 ? -4.473 0.017 -1.919 1 98.81 54 ALA B O 1
ATOM 1854 N N . ASP B 1 55 ? -5.484 1.797 -2.787 1 98.25 55 ASP B N 1
ATOM 1855 C CA . ASP B 1 55 ? -5.805 1.131 -4.047 1 98.25 55 ASP B CA 1
ATOM 1856 C C . ASP B 1 55 ? -4.535 0.687 -4.77 1 98.25 55 ASP B C 1
ATOM 1858 O O . ASP B 1 55 ? -4.496 -0.396 -5.359 1 98.25 55 ASP B O 1
ATOM 1862 N N . ASN B 1 56 ? -3.557 1.557 -4.742 1 98.56 56 ASN B N 1
ATOM 1863 C CA . ASN B 1 56 ? -2.285 1.22 -5.371 1 98.56 56 ASN B CA 1
ATOM 1864 C C . ASN B 1 56 ? -1.65 -0.012 -4.73 1 98.56 56 ASN B C 1
ATOM 1866 O O . ASN B 1 56 ? -1.102 -0.866 -5.43 1 98.56 56 ASN B O 1
ATOM 1870 N N . TRP B 1 57 ? -1.665 -0.066 -3.498 1 98.62 57 TRP B N 1
ATOM 1871 C CA . TRP B 1 57 ? -1.137 -1.25 -2.828 1 98.62 57 TRP B CA 1
ATOM 1872 C C . TRP B 1 57 ? -1.857 -2.51 -3.299 1 98.62 57 TRP B C 1
ATOM 1874 O O . TRP B 1 57 ? -1.219 -3.518 -3.613 1 98.62 57 TRP B O 1
ATOM 1884 N N . GLY B 1 58 ? -3.184 -2.461 -3.248 1 98.19 58 GLY B N 1
ATOM 1885 C CA . GLY B 1 58 ? -3.973 -3.596 -3.695 1 98.19 58 GLY B CA 1
ATOM 1886 C C . GLY B 1 58 ? -3.664 -4.012 -5.121 1 98.19 58 GLY B C 1
ATOM 1887 O O . GLY B 1 58 ? -3.445 -5.195 -5.395 1 98.19 58 GLY B O 1
ATOM 1888 N N . TYR B 1 59 ? -3.605 -3.064 -5.984 1 97.12 59 TYR B N 1
ATOM 1889 C CA . TYR B 1 59 ? -3.332 -3.324 -7.395 1 97.12 59 TYR B CA 1
ATOM 1890 C C . TYR B 1 59 ? -1.95 -3.941 -7.578 1 97.12 59 TYR B C 1
ATOM 1892 O O . TYR B 1 59 ? -1.799 -4.938 -8.289 1 97.12 59 TYR B O 1
ATOM 1900 N N . THR B 1 60 ? -0.985 -3.359 -6.949 1 98.19 60 THR B N 1
ATOM 1901 C CA . THR B 1 60 ? 0.382 -3.861 -7.047 1 98.19 60 THR B CA 1
ATOM 1902 C C . THR B 1 60 ? 0.474 -5.285 -6.504 1 98.19 60 THR B C 1
ATOM 1904 O O . THR B 1 60 ? 1.219 -6.109 -7.035 1 98.19 60 THR B O 1
ATOM 1907 N N . THR B 1 61 ? -0.274 -5.531 -5.434 1 98.19 61 THR B N 1
ATOM 1908 C CA . THR B 1 61 ? -0.335 -6.891 -4.902 1 98.19 61 THR B CA 1
ATOM 1909 C C . THR B 1 61 ? -0.811 -7.867 -5.977 1 98.19 61 THR B C 1
ATOM 1911 O O . THR B 1 61 ? -0.206 -8.922 -6.172 1 98.19 61 THR B O 1
ATOM 1914 N N . LEU B 1 62 ? -1.838 -7.5 -6.676 1 97.69 62 LEU B N 1
ATOM 1915 C CA . LEU B 1 62 ? -2.369 -8.359 -7.734 1 97.69 62 LEU B CA 1
ATOM 1916 C C . LEU B 1 62 ? -1.339 -8.562 -8.836 1 97.69 62 LEU B C 1
ATOM 1918 O O . LEU B 1 62 ? -1.183 -9.672 -9.352 1 97.69 62 LEU B O 1
ATOM 1922 N N . VAL B 1 63 ? -0.631 -7.543 -9.18 1 97.69 63 VAL B N 1
ATOM 1923 C CA . VAL B 1 63 ? 0.378 -7.613 -10.234 1 97.69 63 VAL B CA 1
ATOM 1924 C C . VAL B 1 63 ? 1.503 -8.555 -9.805 1 97.69 63 VAL B C 1
ATOM 1926 O O . VAL B 1 63 ? 1.945 -9.398 -10.586 1 97.69 63 VAL B O 1
ATOM 1929 N N . ILE B 1 64 ? 1.908 -8.445 -8.586 1 98.12 64 ILE B N 1
ATOM 1930 C CA . ILE B 1 64 ? 2.969 -9.289 -8.055 1 98.12 64 ILE B CA 1
ATOM 1931 C C . ILE B 1 64 ? 2.537 -10.75 -8.102 1 98.12 64 ILE B C 1
ATOM 1933 O O . ILE B 1 64 ? 3.295 -11.617 -8.547 1 98.12 64 ILE B O 1
ATOM 1937 N N . LEU B 1 65 ? 1.341 -10.984 -7.672 1 97.94 65 LEU B N 1
ATOM 1938 C CA . LEU B 1 65 ? 0.835 -12.352 -7.645 1 97.94 65 LEU B CA 1
ATOM 1939 C C . LEU B 1 65 ? 0.68 -12.906 -9.055 1 97.94 65 LEU B C 1
ATOM 1941 O O . LEU B 1 65 ? 1.02 -14.062 -9.312 1 97.94 65 LEU B O 1
ATOM 1945 N N . LYS B 1 66 ? 0.174 -12.117 -9.938 1 97.56 66 LYS B N 1
ATOM 1946 C CA . LYS B 1 66 ? 0.043 -12.523 -11.336 1 97.56 66 LYS B CA 1
ATOM 1947 C C . LYS B 1 66 ? 1.393 -12.938 -11.914 1 97.56 66 LYS B C 1
ATOM 1949 O O . LYS B 1 66 ? 1.516 -14.016 -12.508 1 97.56 66 LYS B O 1
ATOM 1954 N N . GLN B 1 67 ? 2.402 -12.102 -11.727 1 97.69 67 GLN B N 1
ATOM 1955 C CA . GLN B 1 67 ? 3.738 -12.391 -12.234 1 97.69 67 GLN B CA 1
ATOM 1956 C C . GLN B 1 67 ? 4.305 -13.664 -11.609 1 97.69 67 GLN B C 1
ATOM 1958 O O . GLN B 1 67 ? 4.922 -14.477 -12.305 1 97.69 67 GLN B O 1
ATOM 1963 N N . HIS B 1 68 ? 4.098 -13.781 -10.375 1 97.75 68 HIS B N 1
ATOM 1964 C CA . HIS B 1 68 ? 4.547 -14.961 -9.648 1 97.75 68 HIS B CA 1
ATOM 1965 C C . HIS B 1 68 ? 3.973 -16.234 -10.25 1 97.75 68 HIS B C 1
ATOM 1967 O O . HIS B 1 68 ? 4.711 -17.172 -10.547 1 97.75 68 HIS B O 1
ATOM 1973 N N . TYR B 1 69 ? 2.717 -16.25 -10.43 1 97.38 69 TYR B N 1
ATOM 1974 C CA . TYR B 1 69 ? 2.068 -17.453 -10.93 1 97.38 69 TYR B CA 1
ATOM 1975 C C . TYR B 1 69 ? 2.406 -17.688 -12.391 1 97.38 69 TYR B C 1
ATOM 1977 O O . TYR B 1 69 ? 2.588 -18.828 -12.82 1 97.38 69 TYR B O 1
ATOM 1985 N N . GLN B 1 70 ? 2.539 -16.656 -13.156 1 97.06 70 GLN B N 1
ATOM 1986 C CA . GLN B 1 70 ? 2.953 -16.797 -14.547 1 97.06 70 GLN B CA 1
ATOM 1987 C C . GLN B 1 70 ? 4.348 -17.406 -14.648 1 97.06 70 GLN B C 1
ATOM 1989 O O . GLN B 1 70 ? 4.582 -18.312 -15.453 1 97.06 70 GLN B O 1
ATOM 1994 N N . ALA B 1 71 ? 5.219 -16.922 -13.828 1 97.12 71 ALA B N 1
ATOM 1995 C CA . ALA B 1 71 ? 6.574 -17.469 -13.805 1 97.12 71 ALA B CA 1
ATOM 1996 C C . ALA B 1 71 ? 6.566 -18.922 -13.367 1 97.12 71 ALA B C 1
ATOM 1998 O O . ALA B 1 71 ? 7.262 -19.766 -13.945 1 97.12 71 ALA B O 1
ATOM 1999 N N . GLY B 1 72 ? 5.789 -19.203 -12.352 1 97.06 72 GLY B N 1
ATOM 2000 C CA . GLY B 1 72 ? 5.656 -20.578 -11.883 1 97.06 72 GLY B CA 1
ATOM 2001 C C . GLY B 1 72 ? 5.105 -21.516 -12.938 1 97.06 72 GLY B C 1
ATOM 2002 O O . GLY B 1 72 ? 5.566 -22.656 -13.07 1 97.06 72 GLY B O 1
ATOM 2003 N N . ILE B 1 73 ? 4.145 -21.062 -13.664 1 96.94 73 ILE B N 1
ATOM 2004 C CA . ILE B 1 73 ? 3.521 -21.844 -14.719 1 96.94 73 ILE B CA 1
ATOM 2005 C C . ILE B 1 73 ? 4.547 -22.141 -15.812 1 96.94 73 ILE B C 1
ATOM 2007 O O . ILE B 1 73 ? 4.668 -23.281 -16.266 1 96.94 73 ILE B O 1
ATOM 2011 N N . ARG B 1 74 ? 5.285 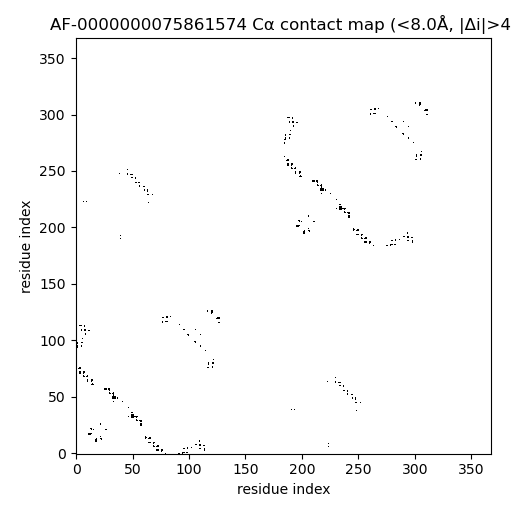-21.172 -16.188 1 95 74 ARG B N 1
ATOM 2012 C CA . ARG B 1 74 ? 6.305 -21.359 -17.219 1 95 74 ARG B CA 1
ATOM 2013 C C . ARG B 1 74 ? 7.332 -22.406 -16.797 1 95 74 ARG B C 1
ATOM 2015 O O . ARG B 1 74 ? 7.59 -23.375 -17.516 1 95 74 ARG B O 1
ATOM 2022 N N . THR B 1 75 ? 7.844 -22.25 -15.625 1 95 75 THR B N 1
ATOM 2023 C CA . THR B 1 75 ? 8.875 -23.141 -15.109 1 95 75 THR B CA 1
ATOM 2024 C C . THR B 1 75 ? 8.336 -24.562 -14.961 1 95 75 THR B C 1
ATOM 2026 O O . THR B 1 75 ? 8.984 -25.531 -15.375 1 95 75 THR B O 1
ATOM 2029 N N . THR B 1 76 ? 7.137 -24.672 -14.422 1 95.31 76 THR B N 1
ATOM 2030 C CA . THR B 1 76 ? 6.547 -25.969 -14.164 1 95.31 76 THR B CA 1
ATOM 2031 C C . THR B 1 76 ? 6.195 -26.672 -15.477 1 95.31 76 THR B C 1
ATOM 2033 O O . THR B 1 76 ? 6.395 -27.891 -15.617 1 95.31 76 THR B O 1
ATOM 2036 N N . SER B 1 77 ? 5.664 -25.969 -16.422 1 93.31 77 SER B N 1
ATOM 2037 C CA . SER B 1 77 ? 5.332 -26.547 -17.719 1 93.31 77 SER B CA 1
ATOM 2038 C C . SER B 1 77 ? 6.574 -27.094 -18.422 1 93.31 77 SER B C 1
ATOM 2040 O O . SER B 1 77 ? 6.539 -28.172 -19 1 93.31 77 SER B O 1
ATOM 2042 N N . GLU B 1 78 ? 7.652 -26.375 -18.344 1 90.88 78 GLU B N 1
ATOM 2043 C CA . GLU B 1 78 ? 8.914 -26.812 -18.922 1 90.88 78 GLU B CA 1
ATOM 2044 C C . GLU B 1 78 ? 9.422 -28.094 -18.25 1 90.88 78 GLU B C 1
ATOM 2046 O O . GLU B 1 78 ? 9.852 -29.031 -18.922 1 90.88 78 GLU B O 1
ATOM 2051 N N . GLU B 1 79 ? 9.352 -28.109 -16.953 1 92.38 79 GLU B N 1
ATOM 2052 C CA . GLU B 1 79 ? 9.773 -29.266 -16.188 1 92.38 79 GLU B CA 1
ATOM 2053 C C . GLU B 1 79 ? 8.961 -30.516 -16.578 1 92.38 79 GLU B C 1
ATOM 2055 O O . GLU B 1 79 ? 9.523 -31.594 -16.734 1 92.38 79 GLU B O 1
ATOM 2060 N N . ILE B 1 80 ? 7.652 -30.297 -16.719 1 91.94 80 ILE B N 1
ATOM 2061 C CA . ILE B 1 80 ? 6.754 -31.406 -17.062 1 91.94 80 ILE B CA 1
ATOM 2062 C C . ILE B 1 80 ? 7.082 -31.938 -18.453 1 91.94 80 ILE B C 1
ATOM 2064 O O . ILE B 1 80 ? 7.09 -33.156 -18.672 1 91.94 80 ILE B O 1
ATOM 2068 N N . SER B 1 81 ? 7.379 -31.094 -19.344 1 86.69 81 SER B N 1
ATOM 2069 C CA . SER B 1 81 ? 7.664 -31.469 -20.719 1 86.69 81 SER B CA 1
ATOM 2070 C C . SER B 1 81 ? 8.922 -32.344 -20.812 1 86.69 81 SER B C 1
ATOM 2072 O O . SER B 1 81 ? 9.031 -33.188 -21.672 1 86.69 81 SER B O 1
ATOM 2074 N N . GLU B 1 82 ? 9.812 -32.156 -19.938 1 86.25 82 GLU B N 1
ATOM 2075 C CA . GLU B 1 82 ? 11.078 -32.875 -19.922 1 86.25 82 GLU B CA 1
ATOM 2076 C C . GLU B 1 82 ? 10.883 -34.312 -19.406 1 86.25 82 GLU B C 1
ATOM 2078 O O . GLU B 1 82 ? 11.68 -35.188 -19.719 1 86.25 82 GLU B O 1
ATOM 2083 N N . ILE B 1 83 ? 9.781 -34.469 -18.734 1 84.75 83 ILE B N 1
ATOM 2084 C CA . ILE B 1 83 ? 9.625 -35.75 -18.094 1 84.75 83 ILE B CA 1
ATOM 2085 C C . ILE B 1 83 ? 8.344 -36.438 -18.594 1 84.75 83 ILE B C 1
ATOM 2087 O O . ILE B 1 83 ? 7.945 -37.469 -18.094 1 84.75 83 ILE B O 1
ATOM 2091 N N . LEU B 1 84 ? 7.727 -35.875 -19.547 1 83.88 84 LEU B N 1
ATOM 2092 C CA . LEU B 1 84 ? 6.422 -36.344 -20.016 1 83.88 84 LEU B CA 1
ATOM 2093 C C . LEU B 1 84 ? 6.52 -37.75 -20.578 1 83.88 84 LEU B C 1
ATOM 2095 O O . LEU B 1 84 ? 7.422 -38.031 -21.359 1 83.88 84 LEU B O 1
ATOM 2099 N N . VAL B 1 85 ? 5.641 -38.562 -20.094 1 78.25 85 VAL B N 1
ATOM 2100 C CA . VAL B 1 85 ? 5.594 -39.969 -20.516 1 78.25 85 VAL B CA 1
ATOM 2101 C C . VAL B 1 85 ? 4.402 -40.188 -21.438 1 78.25 85 VAL B C 1
ATOM 2103 O O . VAL B 1 85 ? 3.527 -39.312 -21.562 1 78.25 85 VAL B O 1
ATOM 2106 N N . GLN B 1 86 ? 4.379 -41.344 -22.047 1 79.75 86 GLN B N 1
ATOM 2107 C CA . GLN B 1 86 ? 3.361 -41.688 -23.031 1 79.75 86 GLN B CA 1
ATOM 2108 C C . GLN B 1 86 ? 1.963 -41.625 -22.422 1 79.75 86 GLN B C 1
ATOM 2110 O O . GLN B 1 86 ? 1.017 -41.188 -23.094 1 79.75 86 GLN B O 1
ATOM 2115 N N . ASP B 1 87 ? 1.831 -41.906 -21.141 1 87.44 87 ASP B N 1
ATOM 2116 C CA . ASP B 1 87 ? 0.518 -41.938 -20.5 1 87.44 87 ASP B CA 1
ATOM 2117 C C . ASP B 1 87 ? 0.229 -40.656 -19.75 1 87.44 87 ASP B C 1
ATOM 2119 O O . ASP B 1 87 ? -0.513 -40.656 -18.766 1 87.44 87 ASP B O 1
ATOM 2123 N N . TRP B 1 88 ? 0.809 -39.531 -20.219 1 90.69 88 TRP B N 1
ATOM 2124 C CA . TRP B 1 88 ? 0.715 -38.281 -19.453 1 90.69 88 TRP B CA 1
ATOM 2125 C C . TRP B 1 88 ? -0.732 -37.812 -19.359 1 90.69 88 TRP B C 1
ATOM 2127 O O . TRP B 1 88 ? -1.119 -37.188 -18.359 1 90.69 88 TRP B O 1
ATOM 2137 N N . LYS B 1 89 ? -1.581 -38.188 -20.312 1 91.62 89 LYS B N 1
ATOM 2138 C CA . LYS B 1 89 ? -2.977 -37.781 -20.312 1 91.62 89 LYS B CA 1
ATOM 2139 C C . LYS B 1 89 ? -3.744 -38.406 -19.156 1 91.62 89 LYS B C 1
ATOM 2141 O O . LYS B 1 89 ? -4.551 -37.781 -18.5 1 91.62 89 LYS B O 1
ATOM 2146 N N . GLU B 1 90 ? -3.455 -39.688 -18.984 1 92.62 90 GLU B N 1
ATOM 2147 C CA . GLU B 1 90 ? -4.09 -40.375 -17.859 1 92.62 90 GLU B CA 1
ATOM 2148 C C . GLU B 1 90 ? -3.635 -39.812 -16.516 1 92.62 90 GLU B C 1
ATOM 2150 O O . GLU B 1 90 ? -4.441 -39.656 -15.602 1 92.62 90 GLU B O 1
ATOM 2155 N N . GLN B 1 91 ? -2.369 -39.5 -16.453 1 92.25 91 GLN B N 1
ATOM 2156 C CA . GLN B 1 91 ? -1.821 -38.906 -15.242 1 92.25 91 GLN B CA 1
ATOM 2157 C C . GLN B 1 91 ? -2.4 -37.531 -15 1 92.25 91 GLN B C 1
ATOM 2159 O O . GLN B 1 91 ? -2.684 -37.156 -13.859 1 92.25 91 GLN B O 1
ATOM 2164 N N . PHE B 1 92 ? -2.6 -36.781 -16.094 1 94.94 92 PHE B N 1
ATOM 2165 C CA . PHE B 1 92 ? -3.193 -35.469 -15.984 1 94.94 92 PHE B CA 1
ATOM 2166 C C . PHE B 1 92 ? -4.625 -35.562 -15.461 1 94.94 92 PHE B C 1
ATOM 2168 O O . PHE B 1 92 ? -5.027 -34.75 -14.609 1 94.94 92 PHE B O 1
ATOM 2175 N N . GLN B 1 93 ? -5.379 -36.5 -15.961 1 95.31 93 GLN B N 1
ATOM 2176 C CA . GLN B 1 93 ? -6.762 -36.656 -15.523 1 95.31 93 GLN B CA 1
ATOM 2177 C C . GLN B 1 93 ? -6.828 -37 -14.039 1 95.31 93 GLN B C 1
ATOM 2179 O O . GLN B 1 93 ? -7.719 -36.531 -13.328 1 95.31 93 GLN B O 1
ATOM 2184 N N . LEU B 1 94 ? -5.906 -37.812 -13.602 1 95 94 LEU B N 1
ATOM 2185 C CA . LEU B 1 94 ? -5.832 -38.125 -12.188 1 95 94 LEU B CA 1
ATOM 2186 C C . LEU B 1 94 ? -5.527 -36.875 -11.359 1 95 94 LEU B C 1
ATOM 2188 O O . LEU B 1 94 ? -6.168 -36.625 -10.336 1 95 94 LEU B O 1
ATOM 2192 N N . ALA B 1 95 ? -4.574 -36.125 -11.852 1 94.94 95 ALA B N 1
ATOM 2193 C CA . ALA B 1 95 ? -4.223 -34.875 -11.172 1 94.94 95 ALA B CA 1
ATOM 2194 C C . ALA B 1 95 ? -5.41 -33.906 -11.133 1 94.94 95 ALA B C 1
ATOM 2196 O O . ALA B 1 95 ? -5.633 -33.25 -10.125 1 94.94 95 ALA B O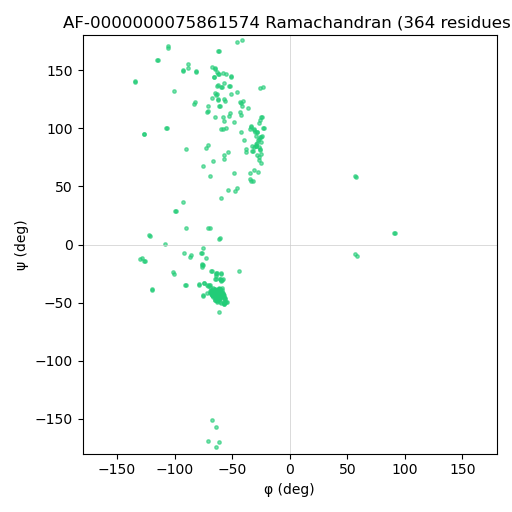 1
ATOM 2197 N N . ALA B 1 96 ? -6.129 -33.812 -12.242 1 95.94 96 ALA B N 1
ATOM 2198 C CA . ALA B 1 96 ? -7.305 -32.938 -12.328 1 95.94 96 ALA B CA 1
ATOM 2199 C C . ALA B 1 96 ? -8.367 -33.375 -11.32 1 95.94 96 ALA B C 1
ATOM 2201 O O . ALA B 1 96 ? -8.992 -32.531 -10.672 1 95.94 96 ALA B O 1
ATOM 2202 N N . ARG B 1 97 ? -8.57 -34.688 -11.164 1 95.12 97 ARG B N 1
ATOM 2203 C CA . ARG B 1 97 ? -9.539 -35.188 -10.188 1 95.12 97 ARG B CA 1
ATOM 2204 C C . ARG B 1 97 ? -9.125 -34.812 -8.766 1 95.12 97 ARG B C 1
ATOM 2206 O O . ARG B 1 97 ? -9.961 -34.406 -7.965 1 95.12 97 ARG B O 1
ATOM 2213 N N . TRP B 1 98 ? -7.863 -34.938 -8.477 1 94.75 98 TRP B N 1
ATOM 2214 C CA . TRP B 1 98 ? -7.352 -34.531 -7.164 1 94.75 98 TRP B CA 1
ATOM 2215 C C . TRP B 1 98 ? -7.516 -33.031 -6.93 1 94.75 98 TRP B C 1
ATOM 2217 O O . TRP B 1 98 ? -7.891 -32.625 -5.832 1 94.75 98 TRP B O 1
ATOM 2227 N N . ALA B 1 99 ? -7.23 -32.312 -7.992 1 94.19 99 ALA B N 1
ATOM 2228 C CA . ALA B 1 99 ? -7.379 -30.859 -7.887 1 94.19 99 ALA B CA 1
ATOM 2229 C C . ALA B 1 99 ? -8.828 -30.469 -7.586 1 94.19 99 ALA B C 1
ATOM 2231 O O . ALA B 1 99 ? -9.086 -29.609 -6.734 1 94.19 99 ALA B O 1
ATOM 2232 N N . LYS B 1 100 ? -9.766 -31.031 -8.234 1 93.69 100 LYS B N 1
ATOM 2233 C CA . LYS B 1 100 ? -11.18 -30.75 -8.031 1 93.69 100 LYS B CA 1
ATOM 2234 C C . LYS B 1 100 ? -11.609 -31.078 -6.605 1 93.69 100 LYS B C 1
ATOM 2236 O O . LYS B 1 100 ? -12.484 -30.422 -6.043 1 93.69 100 LYS B O 1
ATOM 2241 N N . LYS B 1 101 ? -10.938 -32.031 -6.031 1 93.06 101 LYS B N 1
ATOM 2242 C CA . LYS B 1 101 ? -11.242 -32.438 -4.664 1 93.06 101 LYS B CA 1
ATOM 2243 C C . LYS B 1 101 ? -10.641 -31.469 -3.652 1 93.06 101 LYS B C 1
ATOM 2245 O O . LYS B 1 101 ? -11.258 -31.172 -2.629 1 93.06 101 LYS B O 1
ATOM 2250 N N . ASN B 1 102 ? -9.5 -30.969 -3.992 1 91.62 102 ASN B N 1
ATOM 2251 C CA . ASN B 1 102 ? -8.742 -30.219 -2.998 1 91.62 102 ASN B CA 1
ATOM 2252 C C . ASN B 1 102 ? -8.898 -28.719 -3.186 1 91.62 102 ASN B C 1
ATOM 2254 O O . ASN B 1 102 ? -8.57 -27.938 -2.285 1 91.62 102 ASN B O 1
ATOM 2258 N N . LEU B 1 103 ? -9.195 -28.25 -4.332 1 91.31 103 LEU B N 1
ATOM 2259 C CA . LEU B 1 103 ? -9.352 -26.828 -4.625 1 91.31 103 LEU B CA 1
ATOM 2260 C C . LEU B 1 103 ? -10.828 -26.469 -4.812 1 91.31 103 LEU B C 1
ATOM 2262 O O . LEU B 1 103 ? -11.352 -26.547 -5.926 1 91.31 103 LEU B O 1
ATOM 2266 N N . PRO B 1 104 ? -11.25 -25.922 -3.674 1 83.81 104 PRO B N 1
ATOM 2267 C CA . PRO B 1 104 ? -12.656 -25.531 -3.795 1 83.81 104 PRO B CA 1
ATOM 2268 C C . PRO B 1 104 ? -12.883 -24.469 -4.863 1 83.81 104 PRO B C 1
ATOM 2270 O O . PRO B 1 104 ? -12.07 -23.547 -5.012 1 83.81 104 PRO B O 1
ATOM 2273 N N . HIS B 1 105 ? -13.719 -24.656 -5.812 1 85.12 105 HIS B N 1
ATOM 2274 C CA . HIS B 1 105 ? -14.211 -23.672 -6.773 1 85.12 105 HIS B CA 1
ATOM 2275 C C . HIS B 1 105 ? -13.344 -23.641 -8.023 1 85.12 105 HIS B C 1
ATOM 2277 O O . HIS B 1 105 ? -13.398 -22.688 -8.797 1 85.12 105 HIS B O 1
ATOM 2283 N N . ILE B 1 106 ? -12.469 -24.609 -8.102 1 92.81 106 ILE B N 1
ATOM 2284 C CA . ILE B 1 106 ? -11.703 -24.625 -9.336 1 92.81 106 ILE B CA 1
ATOM 2285 C C . ILE B 1 106 ? -12.641 -24.766 -10.531 1 92.81 106 ILE B C 1
ATOM 2287 O O . ILE B 1 106 ? -13.586 -25.547 -10.492 1 92.81 106 ILE B O 1
ATOM 2291 N N . LYS B 1 107 ? -12.359 -23.984 -11.477 1 91.12 107 LYS B N 1
ATOM 2292 C CA . LYS B 1 107 ? -13.164 -24.016 -12.695 1 91.12 107 LYS B CA 1
ATOM 2293 C C . LYS B 1 107 ? -12.555 -24.969 -13.727 1 91.12 107 LYS B C 1
ATOM 2295 O O . LYS B 1 107 ? -11.336 -25.125 -13.789 1 91.12 107 LYS B O 1
ATOM 2300 N N . GLN B 1 108 ? -13.461 -25.5 -14.492 1 94.31 108 GLN B N 1
ATOM 2301 C CA . GLN B 1 108 ? -13.016 -26.391 -15.562 1 94.31 108 GLN B CA 1
ATOM 2302 C C . GLN B 1 108 ? -12.055 -25.672 -16.516 1 94.31 108 GLN B C 1
ATOM 2304 O O . GLN B 1 108 ? -11.125 -26.281 -17.047 1 94.31 108 GLN B O 1
ATOM 2309 N N . GLU B 1 109 ? -12.266 -24.391 -16.641 1 93.25 109 GLU B N 1
ATOM 2310 C CA . GLU B 1 109 ? -11.422 -23.594 -17.516 1 93.25 109 GLU B CA 1
ATOM 2311 C C . GLU B 1 109 ? -9.961 -23.641 -17.078 1 93.25 109 GLU B C 1
ATOM 2313 O O . GLU B 1 109 ? -9.055 -23.672 -17.922 1 93.25 109 GLU B O 1
ATOM 2318 N N . ALA B 1 110 ? -9.734 -23.641 -15.828 1 94.81 110 ALA B N 1
ATOM 2319 C CA . ALA B 1 110 ? -8.375 -23.719 -15.305 1 94.81 110 ALA B CA 1
ATOM 2320 C C . ALA B 1 110 ? -7.734 -25.062 -15.625 1 94.81 110 ALA B C 1
ATOM 2322 O O . ALA B 1 110 ? -6.559 -25.125 -15.992 1 94.81 110 ALA B O 1
ATOM 2323 N N . ILE B 1 111 ? -8.477 -26.094 -15.5 1 96.25 111 ILE B N 1
ATOM 2324 C CA . ILE B 1 111 ? -7.996 -27.438 -15.789 1 96.25 111 ILE B CA 1
ATOM 2325 C C . ILE B 1 111 ? -7.656 -27.562 -17.266 1 96.25 111 ILE B C 1
ATOM 2327 O O . ILE B 1 111 ? -6.586 -28.062 -17.641 1 96.25 111 ILE B O 1
ATOM 2331 N N . ASP B 1 112 ? -8.594 -27.094 -18.078 1 95.94 112 ASP B N 1
ATOM 2332 C CA . ASP B 1 112 ? -8.383 -27.141 -19.516 1 95.94 112 ASP B CA 1
ATOM 2333 C C . ASP B 1 112 ? -7.137 -26.344 -19.906 1 95.94 112 ASP B C 1
ATOM 2335 O O . ASP B 1 112 ? -6.359 -26.781 -20.766 1 95.94 112 ASP B O 1
ATOM 2339 N N . HIS B 1 113 ? -7 -25.219 -19.328 1 95.56 113 HIS B N 1
ATOM 2340 C CA . HIS B 1 113 ? -5.84 -24.391 -19.609 1 95.56 113 HIS B CA 1
ATOM 2341 C C . HIS B 1 113 ? -4.547 -25.094 -19.219 1 95.56 113 HIS B C 1
ATOM 2343 O O . HIS B 1 113 ? -3.576 -25.078 -19.984 1 95.56 113 HIS B O 1
ATOM 2349 N N . ALA B 1 114 ? -4.492 -25.672 -18.094 1 96.44 114 ALA B N 1
ATOM 2350 C CA . ALA B 1 114 ? -3.311 -26.406 -17.672 1 96.44 114 ALA B CA 1
ATOM 2351 C C . ALA B 1 114 ? -2.961 -27.516 -18.656 1 96.44 114 ALA B C 1
ATOM 2353 O O . ALA B 1 114 ? -1.792 -27.719 -18.984 1 96.44 114 ALA B O 1
ATOM 2354 N N . GLU B 1 115 ? -3.975 -28.234 -19.078 1 94.94 115 GLU B N 1
ATOM 2355 C CA . GLU B 1 115 ? -3.756 -29.297 -20.047 1 94.94 115 GLU B CA 1
ATOM 2356 C C . GLU B 1 115 ? -3.176 -28.734 -21.344 1 94.94 115 GLU B C 1
ATOM 2358 O O . GLU B 1 115 ? -2.236 -29.297 -21.906 1 94.94 115 GLU B O 1
ATOM 2363 N N . ALA B 1 116 ? -3.746 -27.641 -21.781 1 94.38 116 ALA B N 1
ATOM 2364 C CA . ALA B 1 116 ? -3.299 -26.984 -23.016 1 94.38 116 ALA B CA 1
ATOM 2365 C C . ALA B 1 116 ? -1.828 -26.594 -22.922 1 94.38 116 ALA B C 1
ATOM 2367 O O . ALA B 1 116 ? -1.098 -26.656 -23.906 1 94.38 116 ALA B O 1
ATOM 2368 N N . LEU B 1 117 ? -1.43 -26.156 -21.812 1 93.88 117 LEU B N 1
ATOM 2369 C CA . LEU B 1 117 ? -0.039 -25.766 -21.609 1 93.88 117 LEU B CA 1
ATOM 2370 C C . LEU B 1 117 ? 0.892 -26.969 -21.797 1 93.88 117 LEU B C 1
ATOM 2372 O O . LEU B 1 117 ? 1.959 -26.844 -22.391 1 93.88 117 LEU B O 1
ATOM 2376 N N . ILE B 1 118 ? 0.5 -28.078 -21.297 1 91.44 118 ILE B N 1
ATOM 2377 C CA . ILE B 1 118 ? 1.303 -29.297 -21.422 1 91.44 118 ILE B CA 1
ATOM 2378 C C . ILE B 1 118 ? 1.39 -29.703 -22.891 1 91.44 118 ILE B C 1
ATOM 2380 O O . ILE B 1 118 ? 2.467 -30.047 -23.375 1 91.44 118 ILE B O 1
ATOM 2384 N N . ILE B 1 119 ? 0.26 -29.672 -23.547 1 90.62 119 ILE B N 1
ATOM 2385 C CA . ILE B 1 119 ? 0.197 -30.062 -24.969 1 90.62 119 ILE B CA 1
ATOM 2386 C C . ILE B 1 119 ? 1.087 -29.125 -25.781 1 90.62 119 ILE B C 1
ATOM 2388 O O . ILE B 1 119 ? 1.852 -29.594 -26.641 1 90.62 119 ILE B O 1
ATOM 2392 N N . ALA B 1 120 ? 1.023 -27.859 -25.531 1 89.5 120 ALA B N 1
ATOM 2393 C CA . ALA B 1 120 ? 1.794 -26.859 -26.266 1 89.5 120 ALA B CA 1
ATOM 2394 C C . ALA B 1 120 ? 3.293 -27.078 -26.094 1 89.5 120 ALA B C 1
ATOM 2396 O O . ALA B 1 120 ? 4.066 -26.938 -27.047 1 89.5 120 ALA B O 1
ATOM 2397 N N . GLU B 1 121 ? 3.711 -27.359 -24.922 1 85.5 121 GLU B N 1
ATOM 2398 C CA . GLU B 1 121 ? 5.125 -27.578 -24.625 1 85.5 121 GLU B CA 1
ATOM 2399 C C . GLU B 1 121 ? 5.645 -28.844 -25.297 1 85.5 121 GLU B C 1
ATOM 2401 O O . GLU B 1 121 ? 6.801 -28.906 -25.719 1 85.5 121 GLU B O 1
ATOM 2406 N N . ASN B 1 122 ? 4.832 -29.844 -25.344 1 80.69 122 ASN B N 1
ATOM 2407 C CA . ASN B 1 122 ? 5.23 -31.109 -25.922 1 80.69 122 ASN B CA 1
ATOM 2408 C C . ASN B 1 122 ? 5.273 -31.047 -27.453 1 80.69 122 ASN B C 1
ATOM 2410 O O . ASN B 1 122 ? 6.066 -31.75 -28.094 1 80.69 122 ASN B O 1
ATOM 2414 N N . ASP B 1 123 ? 4.289 -30.453 -28.109 1 76.19 123 ASP B N 1
ATOM 2415 C CA . ASP B 1 123 ? 4.262 -30.328 -29.562 1 76.19 123 ASP B CA 1
ATOM 2416 C C . ASP B 1 123 ? 5.34 -29.359 -30.047 1 76.19 123 ASP B C 1
ATOM 2418 O O . ASP B 1 123 ? 5.609 -29.266 -31.25 1 76.19 123 ASP B O 1
ATOM 2422 N N . GLY B 1 124 ? 6.266 -29.016 -29.234 1 65.19 124 GLY B N 1
ATOM 2423 C CA . GLY B 1 124 ? 7.25 -28.016 -29.641 1 65.19 124 GLY B CA 1
ATOM 2424 C C . GLY B 1 124 ? 6.633 -26.703 -30.062 1 65.19 124 GLY B C 1
ATOM 2425 O O . GLY B 1 124 ? 7.312 -25.844 -30.625 1 65.19 124 GLY B O 1
ATOM 2426 N N . SER B 1 125 ? 5.316 -26.688 -30.172 1 53.22 125 SER B N 1
ATOM 2427 C CA . SER B 1 125 ? 4.637 -25.469 -30.625 1 53.22 125 SER B CA 1
ATOM 2428 C C . SER B 1 125 ? 4.664 -24.391 -29.531 1 53.22 125 SER B C 1
ATOM 2430 O O . SER B 1 125 ? 4.227 -24.625 -28.406 1 53.22 125 SER B O 1
ATOM 2432 N N . ASN B 1 126 ? 5.707 -23.719 -29.484 1 48.22 126 ASN B N 1
ATOM 2433 C CA . ASN B 1 126 ? 5.84 -22.531 -28.641 1 48.22 126 ASN B CA 1
ATOM 2434 C C . ASN B 1 126 ? 4.512 -21.797 -28.484 1 48.22 126 ASN B C 1
ATOM 2436 O O . ASN B 1 126 ? 3.896 -21.406 -29.484 1 48.22 126 ASN B O 1
ATOM 2440 N N . GLN B 1 127 ? 3.623 -22.125 -27.703 1 44.59 127 GLN B N 1
ATOM 2441 C CA . GLN B 1 127 ? 2.367 -21.438 -27.438 1 44.59 127 GLN B CA 1
ATOM 2442 C C . GLN B 1 127 ? 2.471 -19.953 -27.797 1 44.59 127 GLN B C 1
ATOM 2444 O O . GLN B 1 127 ? 3.557 -19.375 -27.75 1 44.59 127 GLN B O 1
ATOM 2449 N N . PRO B 1 128 ? 1.444 -19.391 -28.484 1 39.97 128 PRO B N 1
ATOM 2450 C CA . PRO B 1 128 ? 1.439 -17.938 -28.688 1 39.97 128 PRO B CA 1
ATOM 2451 C C . PRO B 1 128 ? 1.834 -17.156 -27.438 1 39.97 128 PRO B C 1
ATOM 2453 O O . PRO B 1 128 ? 1.567 -17.609 -26.328 1 39.97 128 PRO B O 1
ATOM 2456 N N . GLN B 1 129 ? 2.967 -16.484 -27.484 1 36.66 129 GLN B N 1
ATOM 2457 C CA . GLN B 1 129 ? 3.432 -15.508 -26.5 1 36.66 129 GLN B CA 1
ATOM 2458 C C . GLN B 1 129 ? 2.258 -14.812 -25.812 1 36.66 129 GLN B C 1
ATOM 2460 O O . GLN B 1 129 ? 1.35 -14.32 -26.484 1 36.66 129 GLN B O 1
ATOM 2465 N N . VAL B 1 130 ? 1.693 -15.398 -24.766 1 37.91 130 VAL B N 1
ATOM 2466 C CA . VAL B 1 130 ? 0.842 -14.438 -24.094 1 37.91 130 VAL B CA 1
ATOM 2467 C C . VAL B 1 130 ? 1.285 -13.016 -24.438 1 37.91 130 VAL B C 1
ATOM 2469 O O . VAL B 1 130 ? 2.469 -12.688 -24.344 1 37.91 130 VAL B O 1
ATOM 2472 N N . PRO B 1 131 ? 0.562 -12.359 -25.406 1 33.47 131 PRO B N 1
ATOM 2473 C CA . PRO B 1 131 ? 1.086 -11.016 -25.672 1 33.47 131 PRO B CA 1
ATOM 2474 C C . PRO B 1 131 ? 1.662 -10.344 -24.422 1 33.47 131 PRO B C 1
ATOM 2476 O O . PRO B 1 131 ? 1.057 -10.406 -23.359 1 33.47 131 PRO B O 1
ATOM 2479 N N . THR B 1 132 ? 2.947 -10.406 -24.391 1 33.47 132 THR B N 1
ATOM 2480 C CA . THR B 1 132 ? 3.531 -9.586 -23.328 1 33.47 132 THR B CA 1
ATOM 2481 C C . THR B 1 132 ? 2.643 -8.383 -23.016 1 33.47 132 THR B C 1
ATOM 2483 O O . THR B 1 132 ? 2.334 -7.59 -23.906 1 33.47 132 THR B O 1
ATOM 2486 N N . ILE B 1 133 ? 1.743 -8.633 -22.172 1 32.69 133 ILE B N 1
ATOM 2487 C CA . ILE B 1 133 ? 1.027 -7.426 -21.781 1 32.69 133 ILE B CA 1
ATOM 2488 C C . ILE B 1 133 ? 1.922 -6.207 -22 1 32.69 133 ILE B C 1
ATOM 2490 O O . ILE B 1 133 ? 3.004 -6.117 -21.406 1 32.69 133 ILE B O 1
ATOM 2494 N N . VAL B 1 134 ? 1.77 -5.633 -23.188 1 32.41 134 VAL B N 1
ATOM 2495 C CA . VAL B 1 134 ? 2.34 -4.297 -23.312 1 32.41 134 VAL B CA 1
ATOM 2496 C C . VAL B 1 134 ? 2.283 -3.588 -21.953 1 32.41 134 VAL B C 1
ATOM 2498 O O . VAL B 1 134 ? 1.24 -3.57 -21.312 1 32.41 134 VAL B O 1
ATOM 2501 N N . GLN B 1 135 ? 3.404 -3.646 -21.328 1 31.67 135 GLN B N 1
ATOM 2502 C CA . GLN B 1 135 ? 3.477 -2.84 -20.109 1 31.67 135 GLN B CA 1
ATOM 2503 C C . GLN B 1 135 ? 2.584 -1.607 -20.219 1 31.67 135 GLN B C 1
ATOM 2505 O O . GLN B 1 135 ? 2.613 -0.896 -21.219 1 31.67 135 GLN B O 1
ATOM 2510 N N . PRO B 1 136 ? 1.437 -1.672 -19.719 1 29.14 136 PRO B N 1
ATOM 2511 C CA . PRO B 1 136 ? 0.865 -0.33 -19.844 1 29.14 136 PRO B CA 1
ATOM 2512 C C . PRO B 1 136 ? 1.93 0.763 -19.891 1 29.14 136 PRO B C 1
ATOM 2514 O O . PRO B 1 136 ? 2.953 0.665 -19.219 1 29.14 136 PRO B O 1
ATOM 2517 N N . ARG B 1 137 ? 2.135 1.292 -21.125 1 27 137 ARG B N 1
ATOM 2518 C CA . ARG B 1 137 ? 2.955 2.498 -21.062 1 27 137 ARG B CA 1
ATOM 2519 C C . ARG B 1 137 ? 2.842 3.168 -19.703 1 27 137 ARG B C 1
ATOM 2521 O O . ARG B 1 137 ? 1.742 3.316 -19.156 1 27 137 ARG B O 1
ATOM 2528 N N . GLN B 1 138 ? 3.814 3.113 -18.984 1 28.08 138 GLN B N 1
ATOM 2529 C CA . GLN B 1 138 ? 3.895 3.98 -17.812 1 28.08 138 GLN B CA 1
ATOM 2530 C C . GLN B 1 138 ? 3.104 5.266 -18.031 1 28.08 138 GLN B C 1
ATOM 2532 O O . GLN B 1 138 ? 3.381 6.027 -18.969 1 28.08 138 GLN B O 1
ATOM 2537 N N . ARG B 1 139 ? 1.841 5.184 -17.922 1 29.45 139 ARG B N 1
ATOM 2538 C CA . ARG B 1 139 ? 1.349 6.551 -17.812 1 29.45 139 ARG B CA 1
ATOM 2539 C C . ARG B 1 139 ? 2.408 7.469 -17.203 1 29.45 139 ARG B C 1
ATOM 2541 O O . ARG B 1 139 ? 2.906 7.211 -16.109 1 29.45 139 ARG B O 1
ATOM 2548 N N . GLN B 1 140 ? 3.223 8.039 -18.094 1 26.66 140 GLN B N 1
ATOM 2549 C CA . GLN B 1 140 ? 3.922 9.211 -17.578 1 26.66 140 GLN B CA 1
ATOM 2550 C C . GLN B 1 140 ? 3.121 9.875 -16.469 1 26.66 140 GLN B C 1
ATOM 2552 O O . GLN B 1 140 ? 1.942 10.188 -16.641 1 26.66 140 GLN B O 1
ATOM 2557 N N . GLN B 1 141 ? 3.297 9.367 -15.344 1 27.17 141 GLN B N 1
ATOM 2558 C CA . GLN B 1 141 ? 2.82 10.25 -14.281 1 27.17 141 GLN B CA 1
ATOM 2559 C C . GLN B 1 141 ? 2.842 11.703 -14.727 1 27.17 141 GLN B C 1
ATOM 2561 O O . GLN B 1 141 ? 3.887 12.219 -15.125 1 27.17 141 GLN B O 1
ATOM 2566 N N . ALA B 1 142 ? 1.812 12.039 -15.453 1 24.89 142 ALA B N 1
ATOM 2567 C CA . ALA B 1 142 ? 1.664 13.492 -15.523 1 24.89 142 ALA B CA 1
ATOM 2568 C C . ALA B 1 142 ? 2.256 14.156 -14.289 1 24.89 142 ALA B C 1
ATOM 2570 O O . ALA B 1 142 ? 1.973 13.758 -13.156 1 24.89 142 ALA B O 1
ATOM 2571 N N . ASN B 1 143 ? 3.518 14.5 -14.375 1 24.83 143 ASN B N 1
ATOM 2572 C CA . ASN B 1 143 ? 4.027 15.539 -13.477 1 24.83 143 ASN B CA 1
ATOM 2573 C C . ASN B 1 143 ? 2.922 16.5 -13.039 1 24.83 143 ASN B C 1
ATOM 2575 O O . ASN B 1 143 ? 2.348 17.203 -13.867 1 24.83 143 ASN B O 1
ATOM 2579 N N . VAL B 1 144 ? 2.088 15.93 -12.172 1 25.95 144 VAL B N 1
ATOM 2580 C CA . VAL B 1 144 ? 1.311 16.984 -11.539 1 25.95 144 VAL B CA 1
ATOM 2581 C C . VAL B 1 144 ? 2.172 18.25 -11.391 1 25.95 144 VAL B C 1
ATOM 2583 O O . VAL B 1 144 ? 3.084 18.281 -10.562 1 25.95 144 VAL B O 1
ATOM 2586 N N . THR B 1 145 ? 2.711 18.672 -12.539 1 25.48 145 THR B N 1
ATOM 2587 C CA . THR B 1 145 ? 3.152 20.062 -12.438 1 25.48 145 THR B CA 1
ATOM 2588 C C . THR B 1 145 ? 2.174 20.891 -11.609 1 25.48 145 THR B C 1
ATOM 2590 O O . THR B 1 145 ? 0.986 20.953 -11.938 1 25.48 145 THR B O 1
ATOM 2593 N N . VAL B 1 146 ? 2.352 20.781 -10.289 1 23.58 146 VAL B N 1
ATOM 2594 C CA . VAL B 1 146 ? 1.793 21.891 -9.523 1 23.58 146 VAL B CA 1
ATOM 2595 C C . VAL B 1 146 ? 1.929 23.188 -10.32 1 23.58 146 VAL B C 1
ATOM 2597 O O . VAL B 1 146 ? 3.039 23.672 -10.539 1 23.58 146 VAL B O 1
ATOM 2600 N N . ALA B 1 147 ? 1.267 23.188 -11.516 1 24.61 147 ALA B N 1
ATOM 2601 C CA . ALA B 1 147 ? 1.138 24.469 -12.211 1 24.61 147 ALA B CA 1
ATOM 2602 C C . ALA B 1 147 ? 1.122 25.641 -11.227 1 24.61 147 ALA B C 1
ATOM 2604 O O . ALA B 1 147 ? 0.439 25.578 -10.203 1 24.61 147 ALA B O 1
ATOM 2605 N N . THR B 1 148 ? 2.287 26.203 -11.078 1 23.41 148 THR B N 1
ATOM 2606 C CA . THR B 1 148 ? 2.383 27.562 -10.562 1 23.41 148 THR B CA 1
ATOM 2607 C C . THR B 1 148 ? 1.183 28.391 -11.008 1 23.41 148 THR B C 1
ATOM 2609 O O . THR B 1 148 ? 0.914 28.516 -12.203 1 23.41 148 THR B O 1
ATOM 2612 N N . MET B 1 149 ? 0.134 28.25 -10.203 1 24.66 149 MET B N 1
ATOM 2613 C CA . MET B 1 149 ? -0.995 29.172 -10.336 1 24.66 149 MET B CA 1
ATOM 2614 C C . MET B 1 149 ? -0.529 30.531 -10.812 1 24.66 149 MET B C 1
ATOM 2616 O O . MET B 1 149 ? 0.212 31.219 -10.109 1 24.66 149 MET B O 1
ATOM 2620 N N . THR B 1 150 ? 0.006 30.469 -12.047 1 25.05 150 THR B N 1
ATOM 2621 C CA . THR B 1 150 ? 0.125 31.844 -12.516 1 25.05 150 THR B CA 1
ATOM 2622 C C . THR B 1 150 ? -1.108 32.656 -12.133 1 25.05 150 THR B C 1
ATOM 2624 O O . THR B 1 150 ? -2.236 32.156 -12.25 1 25.05 150 THR B O 1
ATOM 2627 N N . GLU B 1 151 ? -0.815 33.688 -11.453 1 23.55 151 GLU B N 1
ATOM 2628 C CA . GLU B 1 151 ? -1.619 34.812 -10.961 1 23.55 151 GLU B CA 1
ATOM 2629 C C . GLU B 1 151 ? -2.545 35.344 -12.055 1 23.55 151 GLU B C 1
ATOM 2631 O O . GLU B 1 151 ? -2.09 35.969 -13.008 1 23.55 151 GLU B O 1
ATOM 2636 N N . GLY B 1 152 ? -3.311 34.281 -12.758 1 21.47 152 GLY B N 1
ATOM 2637 C CA . GLY B 1 152 ? -4.219 34.969 -13.672 1 21.47 152 GLY B CA 1
ATOM 2638 C C . GLY B 1 152 ? -4.871 36.188 -13.078 1 21.47 152 GLY B C 1
ATOM 2639 O O . GLY B 1 152 ? -5.109 36.25 -11.867 1 21.47 152 GLY B O 1
ATOM 2640 N N . THR B 1 153 ? -4.59 37.219 -13.711 1 24.23 153 THR B N 1
ATOM 2641 C CA . THR B 1 153 ? -5.203 38.531 -13.445 1 24.23 153 THR B CA 1
ATOM 2642 C C . THR B 1 153 ? -6.723 38.406 -13.367 1 24.23 153 THR B C 1
ATOM 2644 O O . THR B 1 153 ? -7.379 38.094 -14.359 1 24.23 153 THR B O 1
ATOM 2647 N N . GLY B 1 154 ? -7.172 37.594 -12.367 1 21.47 154 GLY B N 1
ATOM 2648 C CA . GLY B 1 154 ? -8.594 37.5 -12.07 1 21.47 154 GLY B CA 1
ATOM 2649 C C . GLY B 1 154 ? -9.336 38.812 -12.297 1 21.47 154 GLY B C 1
ATOM 2650 O O . GLY B 1 154 ? -8.82 39.875 -11.992 1 21.47 154 GLY B O 1
ATOM 2651 N N . PRO B 1 155 ? -10.016 38.75 -13.5 1 22.53 155 PRO B N 1
ATOM 2652 C CA . PRO B 1 155 ? -10.828 39.938 -13.68 1 22.53 155 PRO B CA 1
ATOM 2653 C C . PRO B 1 155 ? -11.555 40.375 -12.398 1 22.53 155 PRO B C 1
ATOM 2655 O O . PRO B 1 155 ? -11.648 39.562 -11.453 1 22.53 155 PRO B O 1
ATOM 2658 N N . GLY B 1 156 ? -12.227 41.531 -12.562 1 18.78 156 GLY B N 1
ATOM 2659 C CA . GLY B 1 156 ? -12.914 42.438 -11.672 1 18.78 156 GLY B CA 1
ATOM 2660 C C . GLY B 1 156 ? -14.078 41.812 -10.938 1 18.78 156 GLY B C 1
ATOM 2661 O O . GLY B 1 156 ? -14.781 40.969 -11.5 1 18.78 156 GLY B O 1
ATOM 2662 N N . ILE B 1 157 ? -14.109 41.75 -9.664 1 19.69 157 ILE B N 1
ATOM 2663 C CA . ILE B 1 157 ? -14.875 41.344 -8.5 1 19.69 157 ILE B CA 1
ATOM 2664 C C . ILE B 1 157 ? -16.328 41.75 -8.656 1 19.69 157 ILE B C 1
ATOM 2666 O O . ILE B 1 157 ? -17.219 41.25 -7.957 1 19.69 157 ILE B O 1
ATOM 2670 N N . GLU B 1 158 ? -16.828 42.781 -9.5 1 18.88 158 GLU B N 1
ATOM 2671 C CA . GLU B 1 158 ? -17.688 43.5 -8.555 1 18.88 158 GLU B CA 1
ATOM 2672 C C . GLU B 1 158 ? -18.844 42.625 -8.078 1 18.88 158 GLU B C 1
ATOM 2674 O O . GLU B 1 158 ? -19.109 41.562 -8.672 1 18.88 158 GLU B O 1
ATOM 2679 N N . GLN B 1 159 ? -19.969 43.25 -7.602 1 18.09 159 GLN B N 1
ATOM 2680 C CA . GLN B 1 159 ? -20.812 43.531 -6.445 1 18.09 159 GLN B CA 1
ATOM 2681 C C . GLN B 1 159 ? -22.125 42.781 -6.535 1 18.09 159 GLN B C 1
ATOM 2683 O O . GLN B 1 159 ? -22.922 42.781 -5.59 1 18.09 159 GLN B O 1
ATOM 2688 N N . ALA B 1 160 ? -22.344 41.938 -7.668 1 18.42 160 ALA B N 1
ATOM 2689 C CA . ALA B 1 160 ? -23.781 42.219 -7.797 1 18.42 160 ALA B CA 1
ATOM 2690 C C . ALA B 1 160 ? -24.547 41.656 -6.609 1 18.42 160 ALA B C 1
ATOM 2692 O O . ALA B 1 160 ? -24.016 40.812 -5.859 1 18.42 160 ALA B O 1
ATOM 2693 N N . THR B 1 161 ? -25.922 41.281 -6.918 1 19.02 161 THR B N 1
ATOM 2694 C CA . THR B 1 161 ? -27.281 41.594 -6.473 1 19.02 161 THR B CA 1
ATOM 2695 C C . THR B 1 161 ? -27.797 40.5 -5.547 1 19.02 161 THR B C 1
ATOM 2697 O O . THR B 1 161 ? -27.562 39.312 -5.789 1 19.02 161 THR B O 1
ATOM 2700 N N . GLN B 1 162 ? -28.375 40.812 -4.387 1 18.23 162 GLN B N 1
ATOM 2701 C CA . GLN B 1 162 ? -28.922 40.469 -3.086 1 18.23 162 GLN B CA 1
ATOM 2702 C C . GLN B 1 162 ? -30.094 39.5 -3.23 1 18.23 162 GLN B C 1
ATOM 2704 O O . GLN B 1 162 ? -30.625 39 -2.234 1 18.23 162 GLN B O 1
ATOM 2709 N N . GLY B 1 163 ? -30.516 38.906 -4.426 1 18.3 163 GLY B N 1
ATOM 2710 C CA . GLY B 1 163 ? -31.938 38.781 -4.219 1 18.3 163 GLY B CA 1
ATOM 2711 C C . GLY B 1 163 ? -32.312 37.719 -3.195 1 18.3 163 GLY B C 1
ATOM 2712 O O . GLY B 1 163 ? -31.719 36.656 -3.17 1 18.3 163 GLY B O 1
ATOM 2713 N N . ALA B 1 164 ? -32.969 38.062 -2.088 1 20 164 ALA B N 1
ATOM 2714 C CA . ALA B 1 164 ? -33.5 37.594 -0.826 1 20 164 ALA B CA 1
ATOM 2715 C C . ALA B 1 164 ? -34.531 36.469 -1.062 1 20 164 ALA B C 1
ATOM 2717 O O . ALA B 1 164 ? -35.219 36.031 -0.135 1 20 164 ALA B O 1
ATOM 2718 N N . HIS B 1 165 ? -34.406 35.469 -1.983 1 19.67 165 HIS B N 1
ATOM 2719 C CA . HIS B 1 165 ? -35.719 34.844 -2.154 1 19.67 165 HIS B CA 1
ATOM 2720 C C . HIS B 1 165 ? -36.219 34.219 -0.852 1 19.67 165 HIS B C 1
ATOM 2722 O O . HIS B 1 165 ? -35.406 33.875 0.013 1 19.67 165 HIS B O 1
ATOM 2728 N N . PRO B 1 166 ? -37.594 33.812 -0.738 1 20.12 166 PRO B N 1
ATOM 2729 C CA . PRO B 1 166 ? -38.719 33.781 0.203 1 20.12 166 PRO B CA 1
ATOM 2730 C C . PRO B 1 166 ? -38.688 32.5 1.048 1 20.12 166 PRO B C 1
ATOM 2732 O O . PRO B 1 166 ? -38.125 31.484 0.65 1 20.12 166 PRO B O 1
ATOM 2735 N N . LEU B 1 167 ? -39.219 32.531 2.246 1 20.06 167 LEU B N 1
ATOM 2736 C CA . LEU B 1 167 ? -39.406 31.906 3.543 1 20.06 167 LEU B CA 1
ATOM 2737 C C . LEU B 1 167 ? -40.281 30.641 3.406 1 20.06 167 LEU B C 1
ATOM 2739 O O . LEU B 1 167 ? -41.469 30.734 3.133 1 20.06 167 LEU B O 1
ATOM 2743 N N . VAL B 1 168 ? -39.875 29.625 2.602 1 20.33 168 VAL B N 1
ATOM 2744 C CA . VAL B 1 168 ? -40.906 28.609 2.443 1 20.33 168 VAL B CA 1
ATOM 2745 C C . VAL B 1 168 ? -41.312 28.062 3.811 1 20.33 168 VAL B C 1
ATOM 2747 O O . VAL B 1 168 ? -40.438 27.719 4.629 1 20.33 168 VAL B O 1
ATOM 2750 N N . GLN B 1 169 ? -42.562 28.062 4.211 1 21.06 169 GLN B N 1
ATOM 2751 C CA . GLN B 1 169 ? -43.469 27.906 5.34 1 21.06 169 GLN B CA 1
ATOM 2752 C C . GLN B 1 169 ? -43.562 26.453 5.785 1 21.06 169 GLN B C 1
ATOM 2754 O O . GLN B 1 169 ? -44.125 26.141 6.84 1 21.06 169 GLN B O 1
ATOM 2759 N N . GLY B 1 170 ? -43.062 25.438 5.059 1 21.75 170 GLY B N 1
ATOM 2760 C CA . GLY B 1 170 ? -43.938 24.281 5.219 1 21.75 170 GLY B CA 1
ATOM 2761 C C . GLY B 1 170 ? -43.781 23.594 6.566 1 21.75 170 GLY B C 1
ATOM 2762 O O . GLY B 1 170 ? -42.75 22.984 6.844 1 21.75 170 GLY B O 1
ATOM 2763 N N . GLU B 1 171 ? -44.156 24.188 7.656 1 20.8 171 GLU B N 1
ATOM 2764 C CA . GLU B 1 171 ? -43.781 23.609 8.945 1 20.8 171 GLU B CA 1
ATOM 2765 C C . GLU B 1 171 ? -44.375 22.219 9.125 1 20.8 171 GLU B C 1
ATOM 2767 O O . GLU B 1 171 ? -43.688 21.312 9.617 1 20.8 171 GLU B O 1
ATOM 2772 N N . PRO B 1 172 ? -45.719 21.922 9.086 1 23.94 172 PRO B N 1
ATOM 2773 C CA . PRO B 1 172 ? -46.156 21.422 10.391 1 23.94 172 PRO B CA 1
ATOM 2774 C C . PRO B 1 172 ? -46.031 19.906 10.531 1 23.94 172 PRO B C 1
ATOM 2776 O O . PRO B 1 172 ? -46.625 19.172 9.742 1 23.94 172 PRO B O 1
ATOM 2779 N N . LEU B 1 173 ? -44.969 19.312 10.828 1 22.45 173 LEU B N 1
ATOM 2780 C CA . LEU B 1 173 ? -44.75 17.859 10.867 1 22.45 173 LEU B CA 1
ATOM 2781 C C . LEU B 1 173 ? -45.812 17.188 11.727 1 22.45 173 LEU B C 1
ATOM 2783 O O . LEU B 1 173 ? -46.219 17.719 12.758 1 22.45 173 LEU B O 1
ATOM 2787 N N . LEU B 1 174 ? -46.375 16.047 11.273 1 21.83 174 LEU B N 1
ATOM 2788 C CA . LEU B 1 174 ? -47.438 15.102 11.492 1 21.83 174 LEU B CA 1
ATOM 2789 C C . LEU B 1 174 ? -47.25 14.375 12.82 1 21.83 174 LEU B C 1
ATOM 2791 O O . LEU B 1 174 ? -46.188 13.875 13.117 1 21.83 174 LEU B O 1
ATOM 2795 N N . ALA B 1 175 ? -48.094 14.617 13.875 1 25.84 175 ALA B N 1
ATOM 2796 C CA . ALA B 1 175 ? -48.25 14.125 15.242 1 25.84 175 ALA B CA 1
ATOM 2797 C C . ALA B 1 175 ? -48.406 12.609 15.266 1 25.84 175 ALA B C 1
ATOM 2799 O O . ALA B 1 175 ? -49.281 12.062 14.562 1 25.84 175 ALA B O 1
ATOM 2800 N N . VAL B 1 176 ? -47.438 11.859 15.547 1 25.47 176 VAL B N 1
ATOM 2801 C CA . VAL B 1 176 ? -47.312 10.414 15.633 1 25.47 176 VAL B CA 1
ATOM 2802 C C . VAL B 1 176 ? -48.281 9.875 16.672 1 25.47 176 VAL B C 1
ATOM 2804 O O . VAL B 1 176 ? -48.25 10.289 17.844 1 25.47 176 VAL B O 1
ATOM 2807 N N . GLU B 1 177 ? -49.469 9.336 16.344 1 29.11 177 GLU B N 1
ATOM 2808 C CA . GLU B 1 177 ? -50.594 8.812 17.109 1 29.11 177 GLU B CA 1
ATOM 2809 C C . GLU B 1 177 ? -50.188 7.629 17.984 1 29.11 177 GLU B C 1
ATOM 2811 O O . GLU B 1 177 ? -49.5 6.715 17.516 1 29.11 177 GLU B O 1
ATOM 2816 N N . PRO B 1 178 ? -50.281 7.598 19.312 1 31.25 178 PRO B N 1
ATOM 2817 C CA . PRO B 1 178 ? -49.844 6.672 20.359 1 31.25 178 PRO B CA 1
ATOM 2818 C C . PRO B 1 178 ? -50.531 5.309 20.266 1 31.25 178 PRO B C 1
ATOM 2820 O O . PRO B 1 178 ? -51.625 5.203 19.734 1 31.25 178 PRO B O 1
ATOM 2823 N N . PRO B 1 179 ? -49.844 4.156 20.266 1 33.03 179 PRO B N 1
ATOM 2824 C CA . PRO B 1 179 ? -50.312 2.783 20.109 1 33.03 179 PRO B CA 1
ATOM 2825 C C . PRO B 1 179 ? -51.375 2.416 21.156 1 33.03 179 PRO B C 1
ATOM 2827 O O . PRO B 1 179 ? -51.219 2.746 22.328 1 33.03 179 PRO B O 1
ATOM 2830 N N . SER B 1 180 ? -52.656 2.301 20.859 1 32.59 180 SER B N 1
ATOM 2831 C CA . SER B 1 180 ? -53.812 2.025 21.688 1 32.59 180 SER B CA 1
ATOM 2832 C C . SER B 1 180 ? -53.656 0.714 22.453 1 32.59 180 SER B C 1
ATOM 2834 O O . SER B 1 180 ? -53.031 -0.22 21.969 1 32.59 180 SER B O 1
ATOM 2836 N N . GLU B 1 181 ? -54.031 0.621 23.672 1 34.31 181 GLU B N 1
ATOM 2837 C CA . GLU B 1 181 ? -54.094 -0.231 24.844 1 34.31 181 GLU B CA 1
ATOM 2838 C C . GLU B 1 181 ? -54.844 -1.529 24.578 1 34.31 181 GLU B C 1
ATOM 2840 O O . GLU B 1 181 ? -55.969 -1.506 24.047 1 34.31 181 GLU B O 1
ATOM 2845 N N . PRO B 1 182 ? -54.094 -2.674 24.328 1 33 182 PRO B N 1
ATOM 2846 C CA . PRO B 1 182 ? -54.875 -3.904 24.094 1 33 182 PRO B CA 1
ATOM 2847 C C . PRO B 1 182 ? -56 -4.105 25.094 1 33 182 PRO B C 1
ATOM 2849 O O . PRO B 1 182 ? -55.938 -3.625 26.219 1 33 182 PRO B O 1
ATOM 2852 N N . ARG B 1 183 ? -57.375 -4.422 24.734 1 31.11 183 ARG B N 1
ATOM 2853 C CA . ARG B 1 183 ? -58.656 -4.723 25.359 1 31.11 183 ARG B CA 1
ATOM 2854 C C . ARG B 1 183 ? -58.5 -5.91 26.312 1 31.11 183 ARG B C 1
ATOM 2856 O O . ARG B 1 183 ? -57.781 -6.859 26.031 1 31.11 183 ARG B O 1
ATOM 2863 N N . ASN B 1 184 ? -59.312 -5.945 27.516 1 28.62 184 ASN B N 1
ATOM 2864 C CA . ASN B 1 184 ? -59.656 -6.973 28.5 1 28.62 184 ASN B CA 1
ATOM 2865 C C . ASN B 1 184 ? -60.219 -8.211 27.828 1 28.62 184 ASN B C 1
ATOM 2867 O O . ASN B 1 184 ? -61.094 -8.094 26.938 1 28.62 184 ASN B O 1
#

Organism: Scomber scombrus (NCBI:txid13677)

Sequence (368 aa):
MNKLIKLVHHLQNVDPGIIKEQPKMINKMVDMLSTMIRPAAPTEDTAQLIKGNADNWGYTTLVILKQHYQAGIRTTSEEISEILVQDWKEQFQLAARWAKKNLPHIKQEAIDHAEALIIAENDGSNQPQVPTIVQPRQRQQANVTVATMTEGTGPGIEQATQGAHPLVQGEPLLAVEPPSEPRNMNKLIKLVHHLQNVDPGIIKEQPKMINKMVDMLSTMIRPAAPTEDTAQLIKGNADNWGYTTLVILKQHYQAGIRTTSEEISEILVQDWKEQFQLAARWAKKNLPHIKQEAIDHAEALIIAENDGSNQPQVPTIVQPRQRQQANVTVATMTEGTGPGIEQATQGAHPLVQGEPLLAVEPPSEPRN